Protein AF-A0A1X7VA36-F1 (afdb_monomer)

Foldseek 3Di:
DWDWDDPDPPWTWIKDWADDDPPPPVDPVCPPPDIFIDIGTADPVDNVPGPRNVQVLVVQQDDPPADPPADAFDADPDGDPRHGGDSDHDDPVCVQCVQVVVCVVVVNDDDDTPVLVLLVQLQVCVQVVNDLVVNCSNSVDPDSVVSVVSHDYDPVRVVVVVCVVVVVDDPPDPDDDDDDDDDDDDDDDPPDDDPPDDDDDD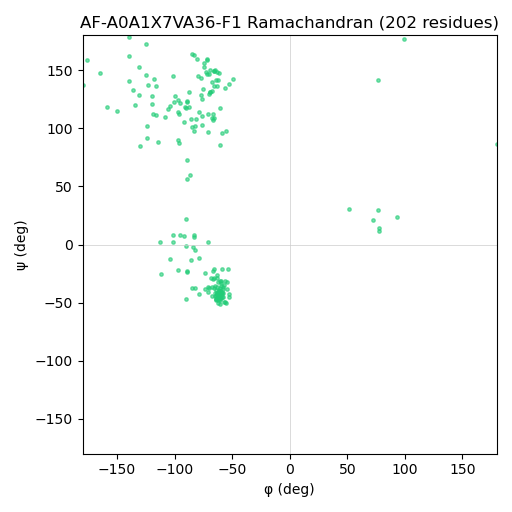DD

Solvent-accessible surface area (backbone atoms only — not comparable to full-atom values): 12906 Å² total; per-residue (Å²): 87,78,45,82,47,70,83,50,101,81,48,49,31,30,38,38,39,51,81,79,55,95,84,58,83,77,48,81,81,46,75,79,62,74,68,46,59,40,83,42,69,58,40,78,94,46,58,92,76,12,63,46,57,53,49,53,53,52,60,63,24,45,40,92,80,43,59,89,89,57,84,56,54,34,68,42,96,73,61,51,99,64,32,39,30,41,68,46,68,56,53,68,69,61,61,60,41,40,45,38,53,52,32,59,75,72,70,49,82,77,93,49,36,60,64,49,55,55,29,51,51,46,17,53,44,46,64,71,68,49,52,67,69,63,49,26,50,69,72,64,50,94,45,67,69,67,47,56,77,42,44,55,82,45,69,70,56,51,49,53,50,49,29,57,77,69,69,55,71,78,82,75,82,76,84,76,87,84,81,91,85,83,91,79,94,73,83,86,77,76,89,76,82,82,67,86,89,67,89,83,81,84,82,130

Radius of gyration: 26.56 Å; Cα contacts (8 Å, |Δi|>4): 196; chains: 1; bounding box: 63×56×70 Å

Sequence (204 aa):
MLEVIQETNTDLYLLYTEWGSKNRTGRLSDRKVTNKSVKILRNIENPERCVVRLYQKYLSLRPSGAPPDVFYFKPLNVPLSNCWYSCRPVGHNLLSQTVKRLCSNIGIEGHNTNHSLRRTCVTRLFQKGIGEQQIMSVTGHRSTDAVRVYKSMSHDQEEAMSKIIQNRVEESQQKTEQNKENEGQMAKVPNMFNFSNCNVVFRN

pLDDT: mean 80.7, std 18.91, range [30.39, 96.06]

Nearest PDB structures (foldseek):
  5hxy-assembly5_E  TM=6.943E-01  e=3.342E-03  Thermoplasma acidophilum DSM 1728
  5hxy-assembly4_D  TM=6.559E-01  e=1.009E-02  Thermoplasma acidophilum DSM 1728
  5hxy-assembly3_C  TM=6.842E-01  e=1.648E-02  Thermoplasma acidophilum DSM 1728
  5hxy-assembly2_B  TM=6.850E-01  e=8.644E-02  Thermoplasma acidophilum DSM 1728
  3nkh-assembly1_B  TM=4.957E-01  e=1.864E-02  Staphylococcus aureus subsp. aureus USA300_TCH1516

Structure (mmCIF, N/CA/C/O backbone):
data_AF-A0A1X7VA36-F1
#
_entry.id   AF-A0A1X7VA36-F1
#
loop_
_atom_site.group_PDB
_atom_site.id
_atom_site.type_symbol
_atom_site.label_atom_id
_atom_site.label_alt_id
_atom_site.label_comp_id
_atom_site.label_asym_id
_atom_site.label_entity_id
_atom_site.label_seq_id
_atom_site.pdbx_PDB_ins_code
_atom_site.Cartn_x
_atom_site.Cartn_y
_atom_site.Cartn_z
_atom_site.occupancy
_atom_site.B_iso_or_equiv
_atom_site.auth_seq_id
_atom_site.auth_comp_id
_atom_site.auth_asym_id
_atom_site.auth_atom_id
_atom_site.pdbx_PDB_model_num
ATOM 1 N N . MET A 1 1 ? 12.035 -3.866 3.494 1.00 84.00 1 MET A N 1
ATOM 2 C CA . MET A 1 1 ? 12.279 -5.184 2.893 1.00 84.00 1 MET A CA 1
ATOM 3 C C . MET A 1 1 ? 10.957 -5.922 2.821 1.00 84.00 1 MET A C 1
ATOM 5 O O . MET A 1 1 ? 10.164 -5.798 3.747 1.00 84.00 1 MET A O 1
ATOM 9 N N . LEU A 1 2 ? 10.682 -6.555 1.684 1.00 88.44 2 LEU A N 1
ATOM 10 C CA . LEU A 1 2 ? 9.484 -7.355 1.447 1.00 88.44 2 LEU A CA 1
ATOM 11 C C . LEU A 1 2 ? 9.947 -8.770 1.130 1.00 88.44 2 LEU A C 1
ATOM 13 O O . LEU A 1 2 ? 10.794 -8.927 0.256 1.00 88.44 2 LEU A O 1
ATOM 17 N N . GLU A 1 3 ? 9.408 -9.756 1.833 1.00 90.50 3 GLU A N 1
ATOM 18 C CA . GLU A 1 3 ? 9.815 -11.154 1.705 1.00 90.50 3 GLU A CA 1
ATOM 19 C C . GLU A 1 3 ? 8.581 -12.043 1.668 1.00 90.50 3 GLU A C 1
ATOM 21 O O . GLU A 1 3 ? 7.662 -11.880 2.472 1.00 90.50 3 GLU A O 1
ATOM 26 N N . VAL A 1 4 ? 8.543 -12.973 0.717 1.00 91.19 4 VAL A N 1
ATOM 27 C CA . VAL A 1 4 ? 7.518 -14.016 0.698 1.00 91.19 4 VAL A CA 1
ATOM 28 C C . VAL A 1 4 ? 8.038 -15.167 1.541 1.00 91.19 4 VAL A C 1
ATOM 30 O O . VAL A 1 4 ? 9.077 -15.736 1.220 1.00 91.19 4 VAL A O 1
ATOM 33 N N . ILE A 1 5 ? 7.320 -15.489 2.611 1.00 90.00 5 ILE A N 1
ATOM 34 C CA . ILE A 1 5 ? 7.694 -16.533 3.561 1.00 90.00 5 ILE A CA 1
ATOM 35 C C . ILE A 1 5 ? 6.632 -17.626 3.518 1.00 90.00 5 ILE A C 1
ATOM 37 O O . ILE A 1 5 ? 5.428 -17.351 3.478 1.00 90.00 5 ILE A O 1
ATOM 41 N N . GLN A 1 6 ? 7.103 -18.867 3.516 1.00 85.62 6 GLN A N 1
ATOM 42 C CA . GLN A 1 6 ? 6.284 -20.061 3.622 1.00 85.62 6 GLN A CA 1
ATOM 43 C C . GLN A 1 6 ? 6.516 -20.670 5.010 1.00 85.62 6 GLN A C 1
ATOM 45 O O . GLN A 1 6 ? 7.610 -21.143 5.298 1.00 85.62 6 GLN A O 1
ATOM 50 N N . GLU A 1 7 ? 5.510 -20.598 5.883 1.00 78.62 7 GLU A N 1
ATOM 51 C CA . GLU A 1 7 ? 5.577 -21.158 7.247 1.00 78.62 7 GLU A CA 1
ATOM 52 C C . GLU A 1 7 ? 5.210 -22.649 7.262 1.00 78.62 7 GLU A C 1
ATOM 54 O O . GLU A 1 7 ? 5.815 -23.438 7.981 1.00 78.62 7 GLU A O 1
ATOM 59 N N . THR A 1 8 ? 4.238 -23.042 6.437 1.00 76.81 8 THR A N 1
ATOM 60 C CA . THR A 1 8 ? 3.764 -24.425 6.268 1.00 76.81 8 THR A CA 1
ATOM 61 C C . THR A 1 8 ? 3.488 -24.699 4.784 1.00 76.81 8 THR A C 1
ATOM 63 O O . THR A 1 8 ? 3.608 -23.807 3.941 1.00 76.81 8 THR A O 1
ATOM 66 N N . ASN A 1 9 ? 3.078 -25.918 4.417 1.00 65.75 9 ASN A N 1
ATOM 67 C CA . ASN A 1 9 ? 2.683 -26.217 3.031 1.00 65.75 9 ASN A CA 1
ATOM 68 C C . ASN A 1 9 ? 1.511 -25.348 2.523 1.00 65.75 9 ASN A C 1
ATOM 70 O O . ASN A 1 9 ? 1.363 -25.179 1.314 1.00 65.75 9 ASN A O 1
ATOM 74 N N . THR A 1 10 ? 0.701 -24.769 3.414 1.00 67.75 10 THR A N 1
ATOM 75 C CA . THR A 1 10 ? -0.489 -23.978 3.057 1.00 67.75 10 THR A CA 1
ATOM 76 C C . THR A 1 10 ? -0.362 -22.488 3.371 1.00 67.75 10 THR A C 1
ATOM 78 O O . THR A 1 10 ? -1.000 -21.676 2.688 1.00 67.75 10 THR A O 1
ATOM 81 N N . ASP A 1 11 ? 0.478 -22.114 4.341 1.00 79.25 11 ASP A N 1
ATOM 82 C CA . ASP A 1 11 ? 0.569 -20.745 4.853 1.00 79.25 11 ASP A CA 1
ATOM 83 C C . ASP A 1 11 ? 1.708 -19.968 4.198 1.00 79.25 11 ASP A C 1
ATOM 85 O O . ASP A 1 11 ? 2.851 -19.932 4.661 1.00 79.25 11 ASP A O 1
ATOM 89 N N . LEU A 1 12 ? 1.353 -19.317 3.091 1.00 89.81 12 LEU A N 1
ATOM 90 C CA . LEU A 1 12 ? 2.193 -18.357 2.386 1.00 89.81 12 LEU A CA 1
ATOM 91 C C . LEU A 1 12 ? 1.776 -16.930 2.756 1.00 89.81 12 LEU A C 1
ATOM 93 O O . LEU A 1 12 ? 0.606 -16.557 2.605 1.00 89.81 12 LEU A O 1
ATOM 97 N N . TYR A 1 13 ? 2.730 -16.103 3.172 1.00 93.12 13 TYR A N 1
ATOM 98 C CA . TYR A 1 13 ? 2.481 -14.700 3.490 1.00 93.12 13 TYR A CA 1
ATOM 99 C C . TYR A 1 13 ? 3.605 -13.789 3.003 1.00 93.12 13 TYR A C 1
ATOM 101 O O . TYR A 1 13 ? 4.712 -14.220 2.695 1.00 93.12 13 TYR A O 1
ATOM 109 N N . LEU A 1 14 ? 3.293 -12.499 2.925 1.00 94.50 14 LEU A N 1
ATOM 110 C CA . LEU A 1 14 ? 4.243 -11.442 2.615 1.00 94.50 14 LEU A CA 1
ATOM 111 C C . LEU A 1 14 ? 4.593 -10.702 3.908 1.00 94.50 14 LEU A C 1
ATOM 113 O O . LEU A 1 14 ? 3.713 -10.128 4.554 1.00 94.50 14 LEU A O 1
ATOM 117 N N . LEU A 1 15 ? 5.868 -10.711 4.281 1.00 94.12 15 LEU A N 1
ATOM 118 C CA . LEU A 1 15 ? 6.400 -9.948 5.400 1.00 94.12 15 LEU A CA 1
ATOM 119 C C . LEU A 1 15 ? 6.974 -8.628 4.893 1.00 94.12 15 LEU A C 1
ATOM 121 O O . LEU A 1 15 ? 7.882 -8.604 4.066 1.00 94.12 15 LEU A O 1
ATOM 125 N N . TYR A 1 16 ? 6.455 -7.517 5.406 1.00 92.19 16 TYR A N 1
ATOM 126 C CA . TYR A 1 16 ? 7.065 -6.204 5.246 1.00 92.19 16 TYR A CA 1
ATOM 127 C C . TYR A 1 16 ? 7.822 -5.829 6.512 1.00 92.19 16 TYR A C 1
ATOM 129 O O . TYR A 1 16 ? 7.202 -5.706 7.562 1.00 92.19 16 TYR A O 1
ATOM 137 N N . THR A 1 17 ? 9.116 -5.546 6.392 1.00 89.75 17 THR A N 1
ATOM 138 C CA . THR A 1 17 ? 9.952 -5.009 7.473 1.00 89.75 17 THR A CA 1
ATOM 139 C C . THR A 1 17 ? 10.513 -3.652 7.059 1.00 89.75 17 THR A C 1
ATOM 141 O O . THR A 1 17 ? 11.202 -3.531 6.042 1.00 89.75 17 THR A O 1
ATOM 144 N N . GLU A 1 18 ? 10.217 -2.604 7.819 1.00 85.94 18 GLU A N 1
ATOM 145 C CA . GLU A 1 18 ? 10.784 -1.268 7.618 1.00 85.94 18 GLU A CA 1
ATOM 146 C C . GLU A 1 18 ? 12.235 -1.234 8.117 1.00 85.94 18 GLU A C 1
ATOM 148 O O . GLU A 1 18 ? 12.530 -1.702 9.213 1.00 85.94 18 GLU A O 1
ATOM 153 N N . TRP A 1 19 ? 13.146 -0.662 7.328 1.00 74.81 19 TRP A N 1
ATOM 154 C CA . TRP A 1 19 ? 14.552 -0.495 7.703 1.00 74.81 19 TRP A CA 1
ATOM 155 C C . TRP A 1 19 ? 14.852 0.990 7.839 1.00 74.81 19 TRP A C 1
ATOM 157 O O . TRP A 1 19 ? 15.233 1.652 6.878 1.00 74.81 19 TRP A O 1
ATOM 167 N N . GLY A 1 20 ? 14.621 1.515 9.042 1.00 67.31 20 GLY A N 1
ATOM 168 C CA . GLY A 1 20 ? 14.743 2.943 9.307 1.00 67.31 20 GLY A CA 1
ATOM 169 C C . GLY A 1 20 ? 13.549 3.734 8.773 1.00 67.31 20 GLY A C 1
ATOM 170 O O . GLY A 1 20 ? 12.998 3.460 7.712 1.00 67.31 20 GLY A O 1
ATOM 171 N N . SER A 1 21 ? 13.139 4.735 9.542 1.00 65.94 21 SER A N 1
ATOM 172 C CA . SER A 1 21 ? 12.027 5.611 9.187 1.00 65.94 21 SER A CA 1
ATOM 173 C C . SER A 1 21 ? 12.549 7.032 9.060 1.00 65.94 21 SER A C 1
ATOM 175 O O . SER A 1 21 ? 13.350 7.447 9.897 1.00 65.94 21 SER A O 1
ATOM 177 N N . LYS A 1 22 ? 12.046 7.811 8.092 1.00 63.44 22 LYS A N 1
ATOM 178 C CA . LYS A 1 22 ? 12.348 9.257 7.972 1.00 63.44 22 LYS A CA 1
ATOM 179 C C . LYS A 1 22 ? 12.052 10.032 9.264 1.00 63.44 22 LYS A C 1
ATOM 181 O O . LYS A 1 22 ? 12.611 11.093 9.491 1.00 63.44 22 LYS A O 1
ATOM 186 N N . ASN A 1 23 ? 11.198 9.475 10.121 1.00 62.03 23 ASN A N 1
ATOM 187 C CA . ASN A 1 23 ? 10.825 10.063 11.401 1.00 62.03 23 ASN A CA 1
ATOM 188 C C . ASN A 1 23 ? 11.819 9.749 12.531 1.00 62.03 23 ASN A C 1
ATOM 190 O O . ASN A 1 23 ? 11.602 10.191 13.655 1.00 62.03 23 ASN A O 1
ATOM 194 N N . ARG A 1 24 ? 12.873 8.959 12.279 1.00 69.31 24 ARG A N 1
ATOM 195 C CA . ARG A 1 24 ? 13.975 8.785 13.230 1.00 69.31 24 ARG A CA 1
ATOM 196 C C . ARG A 1 24 ? 14.961 9.921 13.035 1.00 69.31 24 ARG A C 1
ATOM 198 O O . ARG A 1 24 ? 15.774 9.906 12.122 1.00 69.31 24 ARG A O 1
ATOM 205 N N . THR A 1 25 ? 14.870 10.890 13.928 1.00 69.12 25 THR A N 1
ATOM 206 C CA . THR A 1 25 ? 15.805 12.017 13.996 1.00 69.12 25 THR A CA 1
ATOM 207 C C . THR A 1 25 ? 17.084 11.666 14.755 1.00 69.12 25 THR A C 1
ATOM 209 O O . THR A 1 25 ? 17.989 12.486 14.831 1.00 69.12 25 THR A O 1
ATOM 212 N N . GLY A 1 26 ? 17.157 10.459 15.331 1.00 73.88 26 GLY A N 1
ATOM 213 C CA . GLY A 1 26 ? 18.295 10.009 16.135 1.00 73.88 26 GLY A CA 1
ATOM 214 C C . GLY A 1 26 ? 18.292 10.589 17.550 1.00 73.88 26 GLY A C 1
ATOM 215 O O . GLY A 1 26 ? 19.301 10.530 18.244 1.00 73.88 26 GLY A O 1
ATOM 216 N N . ARG A 1 27 ? 17.164 11.161 17.993 1.00 78.75 27 ARG A N 1
ATOM 217 C CA . ARG A 1 27 ? 17.023 11.723 19.343 1.00 78.75 27 ARG A CA 1
ATOM 218 C C . ARG A 1 27 ? 16.967 10.607 20.386 1.00 78.75 27 ARG A C 1
ATOM 220 O O . ARG A 1 27 ? 16.582 9.483 20.083 1.00 78.75 27 ARG A O 1
ATOM 227 N N . LEU A 1 28 ? 17.253 10.928 21.649 1.00 79.25 28 LEU A N 1
ATOM 228 C CA . LEU A 1 28 ? 17.141 9.971 22.764 1.00 79.25 28 LEU A CA 1
ATOM 229 C C . LEU A 1 28 ? 15.747 9.319 22.852 1.00 79.25 28 LEU A C 1
ATOM 231 O O . LEU A 1 28 ? 15.631 8.143 23.198 1.00 79.25 28 LEU A O 1
ATOM 235 N N . SER A 1 29 ? 14.696 10.051 22.469 1.00 71.81 29 SER A N 1
ATOM 236 C CA . SER A 1 29 ? 13.322 9.545 22.374 1.00 71.81 29 SER A CA 1
ATOM 237 C C . SER A 1 29 ? 13.123 8.485 21.282 1.00 71.81 29 SER A C 1
ATOM 239 O O . SER A 1 29 ? 12.212 7.667 21.390 1.00 71.81 29 SER A O 1
ATOM 241 N N . ASP A 1 30 ? 13.986 8.441 20.263 1.00 73.25 30 ASP A N 1
ATOM 242 C CA . ASP A 1 30 ? 13.948 7.446 19.189 1.00 73.25 30 ASP A CA 1
ATOM 243 C C . ASP A 1 30 ? 14.550 6.091 19.614 1.00 73.25 30 ASP A C 1
ATOM 245 O O . ASP A 1 30 ? 14.344 5.097 18.918 1.00 73.25 30 ASP A O 1
ATOM 249 N N . ARG A 1 31 ? 15.235 6.004 20.770 1.00 70.44 31 ARG A N 1
ATOM 250 C CA . ARG A 1 31 ? 15.896 4.767 21.244 1.00 70.44 31 ARG A CA 1
ATOM 251 C C . ARG A 1 31 ? 14.926 3.599 21.441 1.00 70.44 31 ARG A C 1
ATOM 253 O O . ARG A 1 31 ? 15.311 2.450 21.260 1.00 70.44 31 ARG A O 1
ATOM 260 N N . LYS A 1 32 ? 13.675 3.885 21.813 1.00 74.19 32 LYS A N 1
ATOM 261 C CA . LYS A 1 32 ? 12.627 2.870 22.033 1.00 74.19 32 LYS A CA 1
ATOM 262 C C . LYS A 1 32 ? 11.819 2.551 20.768 1.00 74.19 32 LYS A C 1
ATOM 264 O O . LYS A 1 32 ? 10.907 1.733 20.820 1.00 74.19 32 LYS A O 1
ATOM 269 N N . VAL A 1 33 ? 12.106 3.205 19.640 1.00 73.88 33 VAL A N 1
ATOM 270 C CA . VAL A 1 33 ? 11.313 3.057 18.415 1.00 73.88 33 VAL A CA 1
ATOM 271 C C . VAL A 1 33 ? 11.735 1.792 17.682 1.00 73.88 33 VAL A C 1
ATOM 273 O O . VAL A 1 33 ? 12.780 1.756 17.033 1.00 73.88 33 VAL A O 1
ATOM 276 N N . THR A 1 34 ? 10.887 0.772 17.708 1.00 76.94 34 THR A N 1
ATOM 277 C CA . THR A 1 34 ? 11.082 -0.454 16.930 1.00 76.94 34 THR A CA 1
ATOM 278 C C . THR A 1 34 ? 10.787 -0.228 15.447 1.00 76.94 34 THR A C 1
ATOM 280 O O . THR A 1 34 ? 10.068 0.695 15.058 1.00 76.94 34 THR A O 1
ATOM 283 N N . ASN A 1 35 ? 11.424 -1.027 14.588 1.00 82.00 35 ASN A N 1
ATOM 284 C CA . ASN 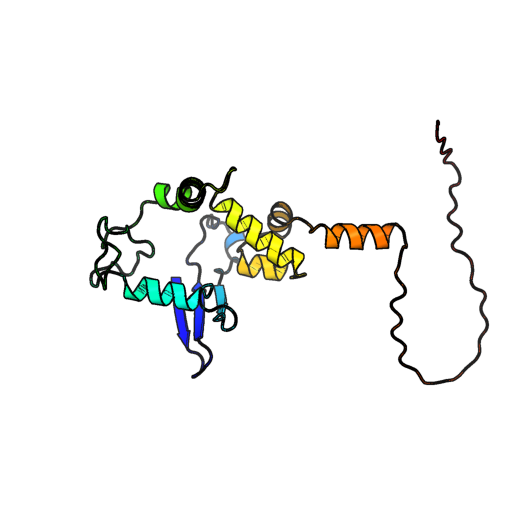A 1 35 ? 11.072 -1.066 13.172 1.00 82.00 35 ASN A CA 1
ATOM 285 C C . ASN A 1 35 ? 9.681 -1.675 13.023 1.00 82.00 35 ASN A C 1
ATOM 287 O O . ASN A 1 35 ? 9.355 -2.656 13.690 1.00 82.00 35 ASN A O 1
ATOM 291 N N . LYS A 1 36 ? 8.883 -1.119 12.115 1.00 86.69 36 LYS A N 1
ATOM 292 C CA . LYS A 1 36 ? 7.592 -1.699 11.786 1.00 86.69 36 LYS A CA 1
ATOM 293 C C . LYS A 1 36 ? 7.784 -3.018 11.042 1.00 86.69 36 LYS A C 1
ATOM 295 O O . LYS A 1 36 ? 8.494 -3.047 10.036 1.00 86.69 36 LYS A O 1
ATOM 300 N N . SER A 1 37 ? 7.079 -4.058 11.473 1.00 90.06 37 SER A N 1
ATOM 301 C CA . SER A 1 37 ? 6.882 -5.282 10.702 1.00 90.06 37 SER A CA 1
ATOM 302 C C . SER A 1 37 ? 5.390 -5.554 10.506 1.00 90.06 37 SER A C 1
ATOM 304 O O . SER A 1 37 ? 4.584 -5.344 11.410 1.00 90.06 37 SER A O 1
ATOM 306 N N . VAL A 1 38 ? 4.999 -5.964 9.300 1.00 92.19 38 VAL A N 1
ATOM 307 C CA . VAL A 1 38 ? 3.602 -6.256 8.952 1.00 92.19 38 VAL A CA 1
ATOM 308 C C . VAL A 1 38 ? 3.545 -7.571 8.187 1.00 92.19 38 VAL A C 1
ATOM 310 O O . VAL A 1 38 ? 4.139 -7.688 7.115 1.00 92.19 38 VAL A O 1
ATOM 313 N N . LYS A 1 39 ? 2.806 -8.541 8.732 1.00 93.19 39 LYS A N 1
ATOM 314 C CA . LYS A 1 39 ? 2.492 -9.821 8.086 1.00 93.19 39 LYS A CA 1
ATOM 315 C C . LYS A 1 39 ? 1.202 -9.673 7.281 1.00 93.19 39 LYS A C 1
ATOM 3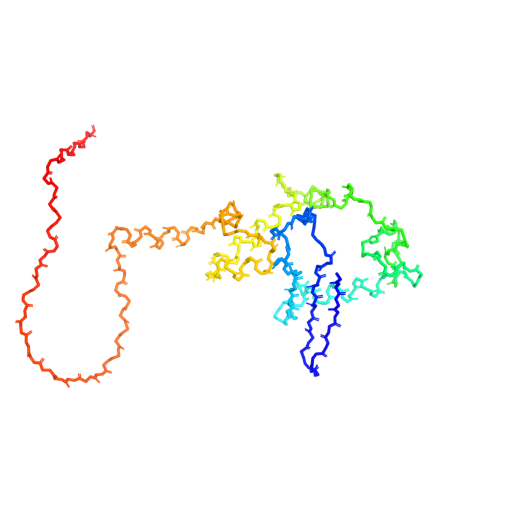17 O O . LYS A 1 39 ? 0.172 -9.287 7.827 1.00 93.19 39 LYS A O 1
ATOM 322 N N . ILE A 1 40 ? 1.263 -9.965 5.985 1.00 93.12 40 ILE A N 1
ATOM 323 C CA . ILE A 1 40 ? 0.121 -9.906 5.067 1.00 93.12 40 ILE A CA 1
ATOM 324 C C . ILE A 1 40 ? -0.149 -11.316 4.553 1.00 93.12 40 ILE A C 1
ATOM 326 O O . ILE A 1 40 ? 0.648 -11.872 3.798 1.00 93.12 40 ILE A O 1
ATOM 330 N N . LEU A 1 41 ? -1.280 -11.885 4.959 1.00 92.75 41 LEU A N 1
ATOM 331 C CA . LEU A 1 41 ? -1.693 -13.223 4.548 1.00 92.75 41 LEU A CA 1
ATOM 332 C C . LEU A 1 41 ? -2.190 -13.241 3.099 1.00 92.75 41 LEU A C 1
ATOM 334 O O . LEU A 1 41 ? -2.641 -12.232 2.544 1.00 92.75 41 LEU A O 1
ATOM 338 N N . ARG A 1 42 ? -2.121 -14.421 2.481 1.00 93.31 42 ARG A N 1
ATOM 339 C CA . ARG A 1 42 ? -2.709 -14.662 1.165 1.00 93.31 42 ARG A CA 1
ATOM 340 C C . ARG A 1 42 ? -4.229 -14.482 1.226 1.00 93.31 42 ARG A C 1
ATOM 342 O O . ARG A 1 42 ? -4.888 -14.975 2.133 1.00 93.31 42 ARG A O 1
ATOM 349 N N . ASN A 1 43 ? -4.780 -13.812 0.219 1.00 92.69 43 ASN A N 1
ATOM 350 C CA . ASN A 1 43 ? -6.220 -13.691 0.038 1.00 92.69 43 ASN A CA 1
ATOM 351 C C . ASN A 1 43 ? -6.686 -14.835 -0.870 1.00 92.69 43 ASN A C 1
ATOM 353 O O . ASN A 1 43 ? -6.392 -14.824 -2.067 1.00 92.69 43 ASN A O 1
ATOM 357 N N . ILE A 1 44 ? -7.332 -15.837 -0.275 1.00 91.31 44 ILE A N 1
ATOM 358 C CA . ILE A 1 44 ? -7.834 -17.026 -0.979 1.00 91.31 44 ILE A CA 1
ATOM 359 C C . ILE A 1 44 ? -9.188 -16.722 -1.632 1.00 91.31 44 ILE A C 1
ATOM 361 O O . ILE A 1 44 ? -9.429 -17.144 -2.757 1.00 91.31 44 ILE A O 1
ATOM 365 N N . GLU A 1 45 ? -10.027 -15.936 -0.958 1.00 93.56 45 GLU A N 1
ATOM 366 C CA . GLU A 1 45 ? -11.374 -15.570 -1.410 1.00 93.56 45 GLU A CA 1
ATOM 367 C C . GLU A 1 45 ? -11.350 -14.699 -2.670 1.00 93.56 45 GLU A C 1
ATOM 369 O O . GLU A 1 45 ? -12.184 -14.848 -3.558 1.00 93.56 45 GLU A O 1
ATOM 374 N N . ASN A 1 46 ? -10.376 -13.789 -2.770 1.00 93.50 46 ASN A N 1
ATOM 375 C CA . ASN A 1 46 ? -10.198 -12.926 -3.932 1.00 93.50 46 ASN A CA 1
ATOM 376 C C . ASN A 1 46 ? -8.741 -12.960 -4.428 1.00 93.50 46 ASN A C 1
ATOM 378 O O . ASN A 1 46 ? -7.934 -12.086 -4.074 1.00 93.50 46 ASN A O 1
ATOM 382 N N . PRO A 1 47 ? -8.395 -13.955 -5.267 1.00 91.94 47 PRO A N 1
ATOM 383 C CA . PRO A 1 47 ? -7.033 -14.142 -5.753 1.00 91.94 47 PRO A CA 1
ATOM 384 C C . PRO A 1 47 ? -6.500 -12.979 -6.597 1.00 91.94 47 PRO A C 1
ATOM 386 O O . PRO A 1 47 ? -5.309 -12.677 -6.518 1.00 91.94 47 PRO A O 1
ATOM 389 N N . GLU A 1 48 ? -7.364 -12.297 -7.354 1.00 92.88 48 GLU A N 1
ATOM 390 C CA . GLU A 1 48 ? -6.997 -11.139 -8.187 1.00 92.88 48 GLU A CA 1
ATOM 391 C C . GLU A 1 48 ? -6.571 -9.928 -7.345 1.00 92.88 48 GLU A C 1
ATOM 393 O O . GLU A 1 48 ? -5.722 -9.133 -7.748 1.00 92.88 48 GLU A O 1
ATOM 398 N N . ARG A 1 49 ? -7.114 -9.801 -6.127 1.00 92.75 49 ARG A N 1
ATOM 399 C CA . ARG A 1 49 ? -6.726 -8.763 -5.158 1.00 92.75 49 ARG A CA 1
ATOM 400 C C . ARG A 1 49 ? -5.677 -9.239 -4.152 1.00 92.75 49 ARG A C 1
ATOM 402 O O . ARG A 1 49 ? -5.376 -8.526 -3.192 1.00 92.75 49 ARG A O 1
ATOM 409 N N . CYS A 1 50 ? -5.108 -10.429 -4.337 1.00 94.56 50 CYS A N 1
ATOM 410 C CA . CYS A 1 50 ? -4.126 -10.966 -3.410 1.00 94.56 50 CYS A CA 1
ATOM 411 C C . CYS A 1 50 ? -2.755 -10.300 -3.590 1.00 94.56 50 CYS A C 1
ATOM 413 O O .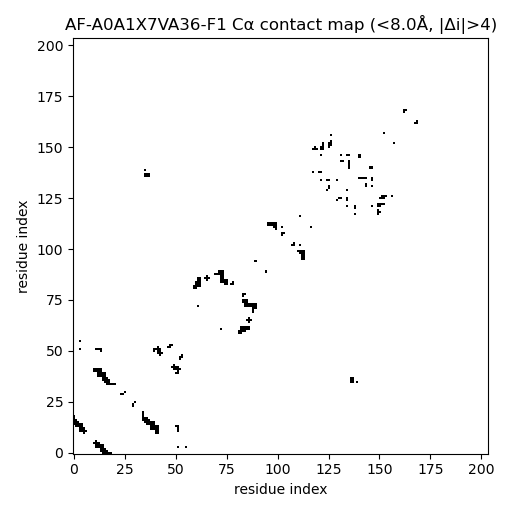 CYS A 1 50 ? -2.030 -10.570 -4.546 1.00 94.56 50 CYS A O 1
ATOM 415 N N . VAL A 1 51 ? -2.352 -9.496 -2.602 1.00 93.50 51 VAL A N 1
ATOM 416 C CA . VAL A 1 51 ? -1.053 -8.801 -2.599 1.00 93.50 51 VAL A CA 1
ATOM 417 C C . VAL A 1 51 ? 0.124 -9.774 -2.703 1.00 93.50 51 VAL A C 1
ATOM 419 O O . VAL A 1 51 ? 1.069 -9.487 -3.427 1.00 93.50 51 VAL A O 1
ATOM 422 N N . VAL A 1 52 ? 0.059 -10.941 -2.048 1.00 94.62 52 VAL A N 1
ATOM 423 C CA . VAL A 1 52 ? 1.113 -11.971 -2.129 1.00 94.62 52 VAL A CA 1
ATOM 424 C C . VAL A 1 52 ? 1.293 -12.453 -3.574 1.00 94.62 52 VAL A C 1
ATOM 426 O O . VAL A 1 52 ? 2.411 -12.452 -4.085 1.00 94.62 52 VAL A O 1
ATOM 429 N N . ARG A 1 53 ? 0.192 -12.774 -4.272 1.00 94.56 53 ARG A N 1
ATOM 430 C CA . ARG A 1 53 ? 0.223 -13.200 -5.684 1.00 94.56 53 ARG A CA 1
ATOM 431 C C . ARG A 1 53 ? 0.709 -12.084 -6.604 1.00 94.56 53 ARG A C 1
ATOM 433 O O . ARG A 1 53 ? 1.542 -12.329 -7.473 1.00 94.56 53 ARG A O 1
ATOM 440 N N . LEU A 1 54 ? 0.221 -10.859 -6.406 1.00 95.12 54 LEU A N 1
ATOM 441 C CA . LEU A 1 54 ? 0.649 -9.690 -7.181 1.00 95.12 54 LEU A CA 1
ATOM 442 C C . LEU A 1 54 ? 2.146 -9.415 -7.000 1.00 95.12 54 LEU 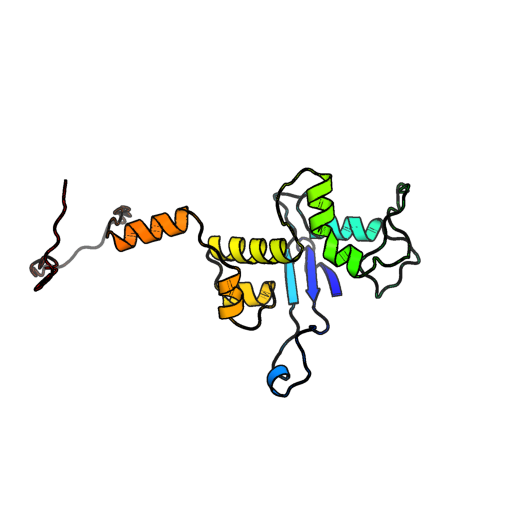A C 1
ATOM 444 O O . LEU A 1 54 ? 2.838 -9.109 -7.967 1.00 95.12 54 LEU A O 1
ATOM 448 N N . TYR A 1 55 ? 2.656 -9.575 -5.779 1.00 94.56 55 TYR A N 1
ATOM 449 C CA . TYR A 1 55 ? 4.069 -9.416 -5.466 1.00 94.56 55 TYR A CA 1
ATOM 450 C C . TYR A 1 55 ? 4.933 -10.512 -6.104 1.00 94.56 55 TYR A C 1
ATOM 452 O O . TYR A 1 55 ? 5.949 -10.205 -6.720 1.00 94.56 55 TYR A O 1
ATOM 460 N N . GLN A 1 56 ? 4.515 -11.779 -6.042 1.00 93.75 56 GLN A N 1
ATOM 461 C CA . GLN A 1 56 ? 5.209 -12.873 -6.734 1.00 93.75 56 GLN A CA 1
ATOM 462 C C . GLN A 1 56 ? 5.221 -12.669 -8.254 1.00 93.75 56 GLN A C 1
ATOM 464 O O . GLN A 1 56 ? 6.267 -12.809 -8.887 1.00 93.75 56 GLN A O 1
ATOM 469 N N . LYS A 1 57 ? 4.084 -12.261 -8.836 1.00 94.06 57 LYS A N 1
ATOM 470 C CA . LYS A 1 57 ? 3.993 -11.911 -10.259 1.00 94.06 57 LYS A CA 1
ATOM 471 C C . LYS A 1 57 ? 4.952 -10.773 -10.601 1.00 94.06 57 LYS A C 1
ATOM 473 O O . LYS A 1 57 ? 5.687 -10.875 -11.578 1.00 94.06 57 LYS A O 1
ATOM 478 N N . TYR A 1 58 ? 5.004 -9.731 -9.772 1.00 94.12 58 TYR A N 1
ATOM 479 C CA . TYR A 1 58 ? 5.968 -8.646 -9.930 1.00 94.12 58 TYR A CA 1
ATOM 480 C C . TYR A 1 58 ? 7.410 -9.163 -9.949 1.00 94.12 58 TYR A C 1
ATOM 482 O O . TYR A 1 58 ? 8.146 -8.840 -10.877 1.00 94.12 58 TYR A O 1
ATOM 490 N N . LEU A 1 59 ? 7.797 -10.006 -8.984 1.00 92.19 59 LEU A N 1
ATOM 491 C CA . LEU A 1 59 ? 9.138 -10.595 -8.932 1.00 92.19 59 LEU A CA 1
ATOM 492 C C . LEU A 1 59 ? 9.474 -11.410 -10.186 1.00 92.19 59 LEU A C 1
ATOM 494 O O . LEU A 1 59 ? 10.580 -11.271 -10.699 1.00 92.19 59 LEU A O 1
ATOM 498 N N . SER A 1 60 ? 8.525 -12.194 -10.706 1.00 93.81 60 SER A N 1
ATOM 499 C CA . SER A 1 60 ? 8.731 -13.016 -11.911 1.00 93.81 60 SER A CA 1
ATOM 500 C C . SER A 1 60 ? 8.955 -12.208 -13.193 1.00 93.81 60 SER A C 1
ATOM 502 O O . SER A 1 60 ? 9.507 -12.729 -14.153 1.00 93.81 60 SER A O 1
ATOM 504 N N . LEU A 1 61 ? 8.535 -10.939 -13.207 1.00 94.94 61 LEU A N 1
ATOM 505 C CA . LEU A 1 61 ? 8.620 -10.045 -14.365 1.00 94.94 61 LEU A CA 1
ATOM 506 C C . LEU A 1 61 ? 9.788 -9.053 -14.265 1.00 94.94 61 LEU A C 1
ATOM 508 O O . LEU A 1 61 ? 9.932 -8.183 -15.133 1.00 94.94 61 LEU A O 1
ATOM 512 N N . ARG A 1 62 ? 10.589 -9.139 -13.193 1.00 92.44 62 ARG A N 1
ATOM 513 C CA . ARG A 1 62 ? 11.806 -8.342 -13.013 1.00 92.44 62 ARG A CA 1
ATOM 514 C C . ARG A 1 62 ? 12.914 -8.848 -13.943 1.00 92.44 62 ARG A C 1
ATOM 516 O O . ARG A 1 62 ? 13.006 -10.047 -14.190 1.00 92.44 62 ARG A O 1
ATOM 523 N N . PRO A 1 63 ? 13.805 -7.960 -14.405 1.00 91.50 63 PRO A N 1
ATOM 524 C CA . PRO A 1 63 ? 14.962 -8.382 -15.179 1.00 91.50 63 PRO A CA 1
ATOM 525 C C . PRO A 1 63 ? 15.960 -9.138 -14.289 1.00 91.50 63 PRO A C 1
ATOM 527 O O . PRO A 1 63 ? 16.128 -8.808 -13.114 1.00 91.50 63 PRO A O 1
ATOM 530 N N . SER A 1 64 ? 16.662 -10.119 -14.858 1.00 86.75 64 SER A N 1
ATOM 531 C CA . SER A 1 64 ? 17.635 -10.964 -14.142 1.00 86.75 64 SER A CA 1
ATOM 532 C C . SER A 1 64 ? 18.804 -10.179 -13.534 1.00 86.75 64 SER A C 1
ATOM 534 O O . SER A 1 64 ? 19.299 -10.542 -12.474 1.00 86.75 64 SER A O 1
ATOM 536 N N . GLY A 1 65 ? 19.215 -9.074 -14.163 1.00 85.38 65 GLY A N 1
ATOM 537 C CA . GLY A 1 65 ? 20.262 -8.169 -13.672 1.00 85.38 65 GLY A CA 1
ATOM 538 C C . GLY A 1 65 ? 19.756 -7.033 -12.775 1.00 85.38 65 GLY A C 1
ATOM 539 O O . GLY A 1 65 ? 20.386 -5.978 -12.723 1.00 85.38 65 GLY A O 1
ATOM 540 N N . ALA A 1 66 ? 18.583 -7.175 -12.152 1.00 85.12 66 ALA A N 1
ATOM 541 C CA . ALA A 1 66 ? 18.029 -6.146 -11.280 1.00 85.12 66 ALA A CA 1
ATOM 542 C C . ALA A 1 66 ? 18.868 -5.987 -9.993 1.00 85.12 66 ALA A C 1
ATOM 544 O O . ALA A 1 66 ? 19.109 -6.983 -9.309 1.00 85.12 66 ALA A O 1
ATOM 545 N N . PRO A 1 67 ? 19.231 -4.752 -9.598 1.00 86.62 67 PRO A N 1
ATOM 546 C CA . PRO A 1 67 ? 19.834 -4.491 -8.295 1.00 86.62 67 PRO A CA 1
ATOM 547 C C . PRO A 1 67 ? 18.989 -5.065 -7.140 1.00 86.62 67 PRO A C 1
ATOM 549 O O . PRO A 1 67 ? 17.754 -4.946 -7.170 1.00 86.62 67 PRO A O 1
ATOM 552 N N . PRO A 1 68 ? 19.612 -5.687 -6.121 1.00 82.00 68 PRO A N 1
ATOM 553 C CA . PRO A 1 68 ? 18.892 -6.316 -5.013 1.00 82.00 68 PRO A CA 1
ATOM 554 C C . PRO A 1 68 ? 18.295 -5.299 -4.027 1.00 82.00 68 PRO A C 1
ATOM 556 O O . PRO A 1 68 ? 17.311 -5.594 -3.352 1.00 82.00 68 PRO A O 1
ATOM 559 N N . ASP A 1 69 ? 18.861 -4.096 -3.959 1.00 84.75 69 ASP A N 1
ATOM 560 C CA . ASP A 1 69 ? 18.484 -3.002 -3.058 1.00 84.75 69 ASP A CA 1
ATOM 561 C C . ASP A 1 69 ? 17.342 -2.124 -3.602 1.00 84.75 69 ASP A C 1
ATOM 563 O O . ASP A 1 69 ? 16.720 -1.355 -2.862 1.00 84.75 69 ASP A O 1
ATOM 567 N N . VAL A 1 70 ? 17.017 -2.260 -4.889 1.00 87.44 70 VAL A N 1
ATOM 568 C CA . VAL A 1 70 ? 15.955 -1.500 -5.547 1.00 87.44 70 VAL A CA 1
ATOM 569 C C . VAL A 1 70 ? 14.675 -2.320 -5.597 1.00 87.44 70 VAL A C 1
ATOM 571 O O . VAL A 1 70 ? 14.624 -3.413 -6.157 1.00 87.44 70 VAL A O 1
ATOM 574 N N . PHE A 1 71 ? 13.594 -1.747 -5.065 1.00 89.19 71 PHE A N 1
ATOM 575 C CA . PHE A 1 71 ? 12.282 -2.377 -5.155 1.00 89.19 71 PHE A CA 1
ATOM 576 C C . PHE A 1 71 ? 11.500 -1.969 -6.404 1.00 89.19 71 PHE A C 1
ATOM 578 O O . PHE A 1 71 ? 10.945 -2.844 -7.053 1.00 89.19 71 PHE A O 1
ATOM 585 N N . TYR A 1 72 ? 11.433 -0.678 -6.744 1.00 91.75 72 TYR A N 1
ATOM 586 C CA . TYR A 1 72 ? 10.589 -0.171 -7.834 1.00 91.75 72 TYR A CA 1
ATOM 587 C C . TYR A 1 72 ? 11.380 0.003 -9.131 1.00 91.75 72 TYR A C 1
ATOM 589 O O . TYR A 1 72 ? 12.222 0.899 -9.221 1.00 91.75 72 TYR A O 1
ATOM 597 N N . PHE A 1 73 ? 11.050 -0.789 -10.151 1.00 93.94 73 PHE A N 1
ATOM 598 C CA . PHE A 1 73 ? 11.680 -0.722 -11.470 1.00 93.94 73 PHE A CA 1
ATOM 599 C C . PHE A 1 73 ? 10.822 0.013 -12.496 1.00 93.94 73 PHE A C 1
ATOM 601 O O . PHE A 1 73 ? 9.591 -0.055 -12.477 1.00 93.94 73 PHE A O 1
ATOM 608 N N . LYS A 1 74 ? 11.474 0.740 -13.409 1.00 93.12 74 LYS A N 1
ATOM 609 C CA . LYS A 1 74 ? 10.778 1.449 -14.485 1.00 93.12 74 LYS A CA 1
ATOM 610 C C . LYS A 1 74 ? 10.221 0.432 -15.493 1.00 93.12 74 LYS A C 1
ATOM 612 O O . LYS A 1 74 ? 11.003 -0.402 -15.962 1.00 93.12 74 LYS A O 1
ATOM 617 N N . PRO A 1 75 ? 8.927 0.506 -15.857 1.00 93.50 75 PRO A N 1
ATOM 618 C CA . PRO A 1 75 ? 8.353 -0.366 -16.877 1.00 93.50 75 PRO A CA 1
ATOM 619 C C . PRO A 1 75 ? 9.003 -0.122 -18.243 1.00 93.50 75 PRO A C 1
ATOM 621 O O . PRO A 1 75 ? 9.429 0.996 -18.552 1.00 93.50 75 PRO A O 1
ATOM 624 N N . LEU A 1 76 ? 9.082 -1.175 -19.051 1.00 94.06 76 LEU A N 1
ATOM 625 C CA . LEU A 1 76 ? 9.473 -1.088 -20.454 1.00 94.06 76 LEU A CA 1
ATOM 626 C C . LEU A 1 76 ? 8.349 -0.437 -21.268 1.00 94.06 76 LEU A C 1
ATOM 628 O O . LEU A 1 76 ? 7.172 -0.634 -20.975 1.00 94.06 76 LEU A O 1
ATOM 632 N N . ASN A 1 77 ? 8.713 0.314 -22.311 1.00 91.62 77 ASN A N 1
ATOM 633 C CA . ASN A 1 77 ? 7.728 0.885 -23.238 1.00 91.62 77 ASN A CA 1
ATOM 634 C C . ASN A 1 77 ? 6.978 -0.219 -24.000 1.00 91.62 77 ASN A C 1
ATOM 636 O O . ASN A 1 77 ? 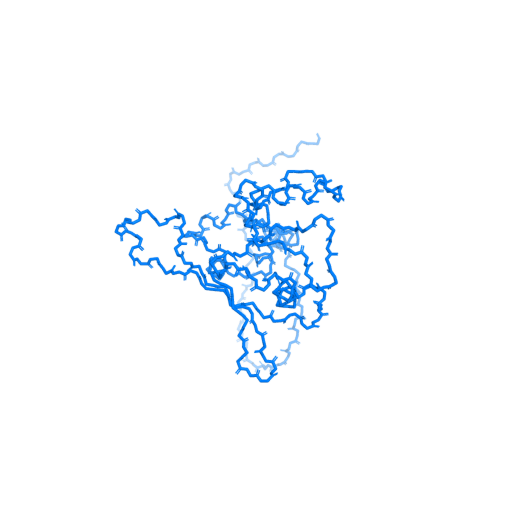5.788 -0.090 -24.260 1.00 91.62 77 ASN A O 1
ATOM 640 N N . VAL A 1 78 ? 7.686 -1.304 -24.324 1.00 93.44 78 VAL A N 1
ATOM 641 C CA . VAL A 1 78 ? 7.138 -2.522 -24.922 1.00 93.44 78 VAL A CA 1
ATOM 642 C C . VAL A 1 78 ? 7.531 -3.688 -24.009 1.00 93.44 78 VAL A C 1
ATOM 644 O O . VAL A 1 78 ? 8.701 -4.078 -24.002 1.00 93.44 78 VAL A O 1
ATOM 647 N N . PRO A 1 79 ? 6.610 -4.191 -23.169 1.00 92.62 79 PRO A N 1
ATOM 648 C CA . PRO A 1 79 ? 6.872 -5.330 -22.297 1.00 92.62 79 PRO A CA 1
ATOM 649 C C . PRO A 1 79 ? 7.152 -6.609 -23.093 1.00 92.62 79 PRO A C 1
ATOM 651 O O . PRO A 1 79 ? 6.492 -6.883 -24.094 1.00 92.62 79 PRO A O 1
ATOM 654 N N . LEU A 1 80 ? 8.101 -7.413 -22.617 1.00 93.00 80 LEU A N 1
ATOM 655 C CA . LEU A 1 80 ? 8.338 -8.769 -23.110 1.00 93.00 80 LEU A CA 1
ATOM 656 C C . LEU A 1 80 ? 7.405 -9.754 -22.390 1.00 93.00 80 LEU A C 1
ATOM 658 O O . LEU A 1 80 ? 6.866 -9.450 -21.324 1.00 93.00 80 LEU A O 1
ATOM 662 N N . SER A 1 81 ? 7.248 -10.964 -22.929 1.00 91.88 81 SER A N 1
ATOM 663 C CA . SER A 1 81 ? 6.393 -12.001 -22.327 1.00 91.88 81 SER A CA 1
ATOM 664 C C . SER A 1 81 ? 6.803 -12.361 -20.892 1.00 91.88 81 SER A C 1
ATOM 666 O O . SER A 1 81 ? 5.941 -12.576 -20.044 1.00 91.88 81 SER A O 1
ATOM 668 N N . ASN A 1 82 ? 8.106 -12.371 -20.607 1.00 93.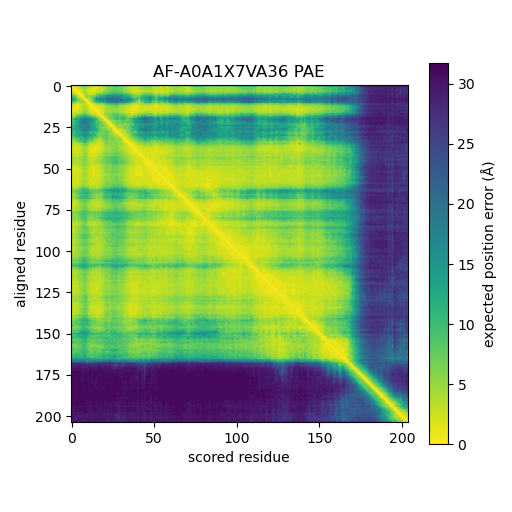56 82 ASN A N 1
ATOM 669 C CA . ASN A 1 82 ? 8.690 -12.740 -19.316 1.00 93.56 82 ASN A CA 1
ATOM 670 C C . ASN A 1 82 ? 9.358 -11.572 -18.567 1.00 93.56 82 ASN A C 1
ATOM 672 O O . ASN A 1 82 ? 9.931 -11.785 -17.504 1.00 93.56 82 ASN A O 1
ATOM 676 N N . CYS A 1 83 ? 9.329 -10.349 -19.103 1.00 95.38 83 CYS A N 1
ATOM 677 C CA . CYS A 1 83 ? 10.013 -9.207 -18.498 1.00 95.38 83 CYS A CA 1
ATOM 678 C C . CYS A 1 83 ? 9.282 -7.904 -18.818 1.00 95.38 83 CYS A C 1
ATOM 680 O O . CYS A 1 83 ? 9.198 -7.484 -19.972 1.00 95.38 83 CYS A O 1
ATOM 682 N N . TRP A 1 84 ? 8.738 -7.252 -17.792 1.00 96.06 84 TRP A N 1
ATOM 683 C CA . TRP A 1 84 ? 7.978 -6.003 -17.954 1.00 96.06 84 TRP A CA 1
ATOM 684 C C . TRP A 1 84 ? 8.765 -4.771 -17.522 1.00 96.06 84 TRP A C 1
ATOM 686 O O . TRP A 1 84 ? 8.356 -3.645 -17.808 1.00 96.06 84 TRP A O 1
ATOM 696 N N . TYR A 1 85 ? 9.886 -4.964 -16.831 1.00 95.88 85 TYR A N 1
ATOM 697 C CA . TYR A 1 85 ? 10.616 -3.891 -16.175 1.00 95.88 85 TYR A CA 1
ATOM 698 C C . TYR A 1 85 ? 12.074 -3.831 -16.628 1.00 95.88 85 TYR A C 1
ATOM 700 O O . TYR A 1 85 ? 12.718 -4.839 -16.892 1.00 95.88 85 TYR A O 1
ATOM 708 N N . SER A 1 86 ? 12.614 -2.619 -16.688 1.00 94.19 86 SER A N 1
ATOM 709 C CA . SER A 1 86 ? 14.044 -2.375 -16.892 1.00 94.19 86 SER A CA 1
ATOM 710 C C . SER A 1 86 ? 14.822 -2.469 -15.575 1.00 94.19 86 SER A C 1
ATOM 712 O O . SER A 1 86 ? 14.244 -2.318 -14.503 1.00 94.19 86 SER A O 1
ATOM 714 N N . CYS A 1 87 ? 16.151 -2.611 -15.624 1.00 92.62 87 CYS A N 1
ATOM 715 C CA . CYS A 1 87 ? 16.993 -2.573 -14.415 1.00 92.62 87 CYS A CA 1
ATOM 716 C C . CYS A 1 87 ? 17.102 -1.172 -13.780 1.00 92.62 87 CYS A C 1
ATOM 718 O O . CYS A 1 87 ? 17.841 -0.989 -12.815 1.00 92.62 87 CYS A O 1
ATOM 720 N N . ARG A 1 88 ? 16.410 -0.159 -14.323 1.00 92.69 88 ARG A N 1
ATOM 721 C CA . ARG A 1 88 ? 16.496 1.222 -13.837 1.00 92.69 88 ARG A CA 1
ATOM 722 C C . ARG A 1 88 ? 15.486 1.469 -12.711 1.00 92.69 88 ARG A C 1
ATOM 724 O O . ARG A 1 88 ? 14.301 1.169 -12.899 1.00 92.69 88 ARG A O 1
ATOM 731 N N . PRO A 1 89 ? 15.910 2.063 -11.581 1.00 93.25 89 PRO A N 1
ATOM 732 C CA . PRO A 1 89 ? 15.005 2.418 -10.498 1.00 93.25 89 PRO A CA 1
ATOM 733 C C . PRO A 1 89 ? 14.020 3.507 -10.929 1.00 93.25 89 PRO A C 1
ATOM 735 O O . PRO A 1 89 ? 14.332 4.387 -11.737 1.00 93.25 89 PRO A O 1
ATOM 738 N N . VAL A 1 90 ? 12.827 3.484 -10.342 1.00 93.81 90 VAL A N 1
ATOM 739 C CA . VAL A 1 90 ? 11.882 4.596 -10.451 1.00 93.81 90 VAL A CA 1
ATOM 740 C C . VAL A 1 90 ? 12.315 5.735 -9.526 1.00 93.81 90 VAL A C 1
ATOM 742 O O . VAL A 1 90 ? 12.527 5.536 -8.333 1.00 93.81 90 VAL A O 1
ATOM 745 N N . GLY A 1 91 ? 12.401 6.952 -10.066 1.00 93.00 91 GLY A N 1
ATOM 746 C CA . GLY A 1 91 ? 12.757 8.140 -9.289 1.00 93.00 91 GLY A CA 1
ATOM 747 C C . GLY A 1 91 ? 11.708 8.519 -8.234 1.00 93.00 91 GLY A C 1
ATOM 748 O O . GLY A 1 91 ? 10.503 8.353 -8.440 1.00 93.00 91 GLY A O 1
ATOM 749 N N . HIS A 1 92 ? 12.167 9.109 -7.126 1.00 90.88 92 HIS A N 1
ATOM 750 C CA . HIS A 1 92 ? 11.329 9.500 -5.983 1.00 90.88 92 HIS A CA 1
ATOM 751 C C . HIS A 1 92 ? 10.119 10.365 -6.376 1.00 90.88 92 HIS A C 1
ATOM 753 O O . HIS A 1 92 ? 9.008 10.119 -5.909 1.00 90.88 92 HIS A O 1
ATOM 759 N N . ASN A 1 93 ? 10.301 11.337 -7.275 1.00 92.56 93 ASN A N 1
ATOM 760 C CA . ASN A 1 93 ? 9.213 12.217 -7.715 1.00 92.56 93 ASN A CA 1
ATOM 761 C C . ASN A 1 93 ? 8.117 11.442 -8.459 1.00 92.56 93 ASN A C 1
ATOM 763 O O . ASN A 1 93 ? 6.932 11.675 -8.226 1.00 92.56 93 ASN A O 1
ATOM 767 N N . LEU A 1 94 ? 8.500 10.464 -9.288 1.00 93.12 94 LEU A N 1
ATOM 768 C CA . LEU A 1 94 ? 7.541 9.642 -10.023 1.00 93.12 94 LEU A CA 1
ATOM 769 C C . LEU A 1 94 ? 6.783 8.690 -9.091 1.00 93.12 94 LEU A C 1
ATOM 771 O O . LEU A 1 94 ? 5.578 8.492 -9.272 1.00 93.12 94 LEU A O 1
ATOM 775 N N . LEU A 1 95 ? 7.466 8.146 -8.076 1.00 92.75 95 LEU A N 1
ATOM 776 C CA . LEU A 1 95 ? 6.845 7.342 -7.020 1.00 92.75 95 LEU A CA 1
ATOM 777 C C . LEU A 1 95 ? 5.855 8.169 -6.197 1.00 92.75 95 LEU A C 1
ATOM 779 O O . LEU A 1 95 ? 4.713 7.749 -6.017 1.00 92.75 95 LEU A O 1
ATOM 783 N N . SER A 1 96 ? 6.251 9.368 -5.764 1.00 91.75 96 SER A N 1
ATOM 784 C CA . SER A 1 96 ? 5.396 10.288 -5.001 1.00 91.75 96 SER A CA 1
ATOM 785 C C . SER A 1 96 ? 4.104 10.642 -5.752 1.00 91.75 96 SER A C 1
ATOM 787 O O 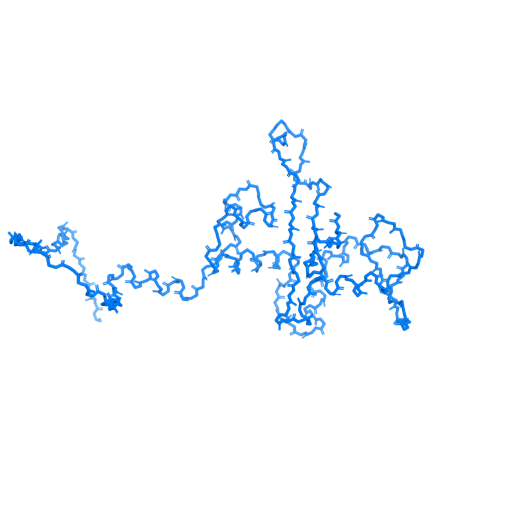. SER A 1 96 ? 3.032 10.732 -5.157 1.00 91.75 96 SER A O 1
ATOM 789 N N . GLN A 1 97 ? 4.178 10.748 -7.082 1.00 94.25 97 GLN A N 1
ATOM 790 C CA . GLN A 1 97 ? 3.041 11.075 -7.948 1.00 94.25 97 GLN A CA 1
ATOM 791 C C . GLN A 1 97 ? 2.285 9.849 -8.493 1.00 94.25 97 GLN A C 1
ATOM 793 O O . GLN A 1 97 ? 1.418 10.003 -9.352 1.00 94.25 97 GLN A O 1
ATOM 798 N N . THR A 1 98 ? 2.596 8.629 -8.042 1.00 93.88 98 THR A N 1
ATOM 799 C CA . THR A 1 98 ? 2.052 7.403 -8.656 1.00 93.88 98 THR A CA 1
ATOM 800 C C . THR A 1 98 ? 0.535 7.314 -8.557 1.00 93.88 98 THR A C 1
ATOM 802 O O . THR A 1 98 ? -0.107 7.134 -9.587 1.00 93.88 98 THR A O 1
ATOM 805 N N . VAL A 1 99 ? -0.052 7.496 -7.370 1.00 94.88 99 VAL A N 1
ATOM 806 C CA . VAL A 1 99 ? -1.518 7.437 -7.216 1.00 94.88 99 VAL A CA 1
ATOM 807 C C . VAL A 1 99 ? -2.208 8.526 -8.024 1.00 94.88 99 VAL A C 1
ATOM 809 O O . VAL A 1 99 ? -3.157 8.229 -8.738 1.00 94.88 99 VAL A O 1
ATOM 812 N N . LYS A 1 100 ? -1.679 9.755 -7.990 1.00 95.06 100 LYS A N 1
ATOM 813 C CA . LYS A 1 100 ? -2.216 10.871 -8.776 1.00 95.06 100 LYS A CA 1
ATOM 814 C C . LYS A 1 100 ? -2.268 10.518 -10.265 1.00 95.06 100 LYS A C 1
ATOM 816 O O . LYS A 1 100 ? -3.319 10.632 -10.881 1.00 95.06 100 LYS A O 1
ATOM 821 N N . ARG A 1 101 ? -1.153 10.025 -10.818 1.00 93.94 101 ARG A N 1
ATOM 822 C CA . ARG A 1 101 ? -1.053 9.610 -12.226 1.00 93.94 101 ARG A CA 1
ATOM 823 C C . ARG A 1 101 ? -2.021 8.477 -12.560 1.00 93.94 101 ARG A C 1
ATOM 825 O O . ARG A 1 101 ? -2.683 8.537 -13.586 1.00 93.94 101 ARG A O 1
ATOM 832 N N . LEU A 1 102 ? -2.103 7.454 -11.707 1.00 94.19 102 LEU A N 1
ATOM 833 C CA . LEU A 1 102 ? -3.006 6.325 -11.927 1.00 94.19 102 LEU A CA 1
ATOM 834 C C . LEU A 1 102 ? -4.466 6.774 -11.938 1.00 94.19 102 LEU A C 1
ATOM 836 O O . LEU A 1 102 ? -5.169 6.428 -12.876 1.00 94.19 102 LEU A O 1
ATOM 840 N N . CYS A 1 103 ? -4.891 7.574 -10.956 1.00 95.06 103 CYS A N 1
ATOM 841 C CA . CYS A 1 103 ? -6.251 8.109 -10.884 1.00 95.06 103 CYS A CA 1
ATOM 842 C C . CYS A 1 103 ? -6.600 8.955 -12.112 1.00 95.06 103 CYS A C 1
ATOM 844 O O . CYS A 1 103 ? -7.645 8.724 -12.711 1.00 95.06 103 CYS A O 1
ATOM 846 N N . SER A 1 104 ? -5.711 9.858 -12.539 1.00 94.50 104 SER A N 1
ATOM 847 C CA . SER A 1 104 ? -5.925 10.653 -13.754 1.00 94.50 104 SER A CA 1
ATOM 848 C C . SER A 1 104 ? -6.052 9.785 -15.009 1.00 94.50 104 SER A C 1
ATOM 850 O O . SER A 1 104 ? -6.912 10.049 -15.840 1.00 94.50 104 SER A O 1
ATOM 852 N N . ASN A 1 105 ? -5.247 8.726 -15.132 1.00 93.62 105 ASN A N 1
ATOM 853 C CA . ASN A 1 105 ? -5.278 7.845 -16.304 1.00 93.62 105 ASN A CA 1
ATOM 854 C C . ASN A 1 105 ? -6.568 7.022 -16.421 1.00 93.62 105 ASN A C 1
ATOM 856 O O . ASN A 1 105 ? -6.946 6.653 -17.526 1.00 93.62 105 ASN A O 1
ATOM 860 N N . ILE A 1 106 ? -7.218 6.705 -15.299 1.00 95.31 106 ILE A N 1
ATOM 861 C CA . ILE A 1 106 ? -8.462 5.917 -15.270 1.00 95.31 106 ILE A CA 1
ATOM 862 C C . ILE A 1 106 ? -9.713 6.785 -15.076 1.00 95.31 106 ILE A C 1
ATOM 864 O O . ILE A 1 106 ? -10.791 6.247 -14.847 1.00 95.31 106 ILE A O 1
ATOM 868 N N . GLY A 1 107 ? -9.576 8.116 -15.133 1.00 94.31 107 GLY A N 1
ATOM 869 C CA . GLY A 1 107 ? -10.697 9.051 -15.002 1.00 94.31 107 GLY A CA 1
ATOM 870 C C . GLY A 1 107 ? -11.273 9.178 -13.587 1.00 94.31 107 GLY A C 1
ATOM 871 O O . GLY A 1 107 ? -12.412 9.602 -13.435 1.00 94.31 107 GLY A O 1
ATOM 872 N N . ILE A 1 108 ? -10.521 8.820 -12.538 1.00 94.00 108 ILE A N 1
ATOM 873 C CA . ILE A 1 108 ? -10.940 9.094 -11.157 1.00 94.00 108 ILE A CA 1
ATOM 874 C C . ILE A 1 108 ? -10.655 10.559 -10.836 1.00 94.00 108 ILE A C 1
ATOM 876 O O . ILE A 1 108 ? -9.498 10.978 -10.737 1.00 94.00 108 ILE A O 1
ATOM 880 N N . GLU A 1 109 ? -11.727 11.310 -10.615 1.00 91.75 109 GLU A N 1
ATOM 881 C CA . GLU A 1 109 ? -11.674 12.713 -10.224 1.00 91.75 109 GLU A CA 1
ATOM 882 C C . GLU A 1 109 ? -11.190 12.908 -8.773 1.00 91.75 109 GLU A C 1
ATOM 884 O O . GLU A 1 109 ? -11.243 12.011 -7.924 1.00 91.75 109 GLU A O 1
ATOM 889 N N . GLY A 1 110 ? -10.699 14.116 -8.482 1.00 90.00 110 GLY A N 1
ATOM 890 C CA . GLY A 1 110 ? -10.297 14.543 -7.141 1.00 90.00 110 GLY A CA 1
ATOM 891 C C . GLY A 1 110 ? -8.794 14.473 -6.838 1.00 90.00 110 GLY A C 1
ATOM 892 O O . GLY A 1 110 ? -7.958 14.056 -7.642 1.00 90.00 110 GLY A O 1
ATOM 893 N N . HIS A 1 111 ? -8.429 14.925 -5.633 1.00 90.31 111 HIS A N 1
ATOM 894 C CA . HIS A 1 111 ? -7.038 15.013 -5.179 1.00 90.31 111 HIS A CA 1
ATOM 895 C C . HIS A 1 111 ? -6.568 13.716 -4.500 1.00 90.31 111 HIS A C 1
ATOM 897 O O . HIS A 1 111 ? -6.394 13.636 -3.281 1.00 90.31 111 HIS A O 1
ATOM 903 N N . ASN A 1 112 ? -6.354 12.677 -5.306 1.00 92.69 112 ASN A N 1
ATOM 904 C CA . ASN A 1 112 ? -5.870 11.387 -4.824 1.00 92.69 112 ASN A CA 1
ATOM 905 C C . ASN A 1 112 ? -4.340 11.316 -4.864 1.00 92.69 112 ASN A C 1
ATOM 907 O O . ASN A 1 112 ? -3.711 11.405 -5.918 1.00 92.69 112 ASN A O 1
ATOM 911 N N . THR A 1 113 ? -3.725 11.138 -3.696 1.00 93.62 113 THR A N 1
ATOM 912 C CA . THR A 1 113 ? -2.271 11.015 -3.536 1.00 93.62 113 THR A CA 1
ATOM 913 C C . THR A 1 113 ? -1.915 9.726 -2.800 1.00 93.62 113 THR A C 1
ATOM 915 O O . THR A 1 113 ? -2.778 9.034 -2.258 1.00 93.62 113 THR A O 1
ATOM 918 N N . ASN A 1 114 ? -0.622 9.402 -2.716 1.00 91.50 114 ASN A N 1
ATOM 919 C CA . ASN A 1 114 ? -0.154 8.268 -1.910 1.00 91.50 114 ASN A CA 1
ATOM 920 C C . ASN A 1 114 ? -0.593 8.391 -0.436 1.00 91.50 114 ASN A C 1
ATOM 922 O O . ASN A 1 114 ? -0.849 7.388 0.228 1.00 91.50 114 ASN A O 1
ATOM 926 N N . HIS A 1 115 ? -0.720 9.622 0.070 1.00 88.94 115 HIS A N 1
ATOM 927 C CA . HIS A 1 115 ? -1.227 9.889 1.411 1.00 88.94 115 HIS A CA 1
ATOM 928 C C . HIS A 1 115 ? -2.715 9.529 1.549 1.00 88.94 115 HIS A C 1
ATOM 930 O O . HIS A 1 115 ? -3.113 8.973 2.574 1.00 88.94 115 HIS A O 1
ATOM 936 N N . SER A 1 116 ? -3.521 9.747 0.503 1.00 91.88 116 SER A N 1
ATOM 937 C CA . SER A 1 116 ? -4.934 9.351 0.478 1.00 91.88 116 SER A CA 1
ATOM 938 C C . SER A 1 116 ? -5.096 7.844 0.705 1.00 91.88 116 SER A C 1
ATOM 940 O O . SER A 1 116 ? -5.914 7.443 1.526 1.00 91.88 116 SER A O 1
ATOM 942 N N . LEU A 1 117 ? -4.245 7.002 0.096 1.00 92.25 117 LEU A N 1
ATOM 943 C CA . LEU A 1 117 ? -4.265 5.549 0.336 1.00 92.25 117 LEU A CA 1
ATOM 944 C C . LEU A 1 117 ? -4.001 5.187 1.802 1.00 92.25 117 LEU A C 1
ATOM 946 O O . LEU A 1 117 ? -4.657 4.302 2.357 1.00 92.25 117 LEU A O 1
ATOM 950 N N . ARG A 1 118 ? -3.051 5.878 2.446 1.00 90.25 118 ARG A N 1
ATOM 951 C CA . ARG A 1 118 ? -2.751 5.683 3.871 1.00 90.25 118 ARG A CA 1
ATOM 952 C C . ARG A 1 118 ? -3.968 6.027 4.732 1.00 90.25 118 ARG A C 1
ATOM 954 O O . ARG A 1 118 ? -4.296 5.257 5.633 1.00 90.25 118 ARG A O 1
ATOM 961 N N . ARG A 1 119 ? -4.670 7.121 4.415 1.00 91.75 119 ARG A N 1
ATOM 962 C CA . ARG A 1 119 ? -5.927 7.515 5.073 1.00 91.75 119 ARG A CA 1
ATOM 963 C C . ARG A 1 119 ? -7.025 6.483 4.898 1.00 91.75 119 ARG A C 1
ATOM 965 O O . ARG A 1 119 ? -7.636 6.080 5.884 1.00 91.75 119 ARG A O 1
ATOM 972 N N . THR A 1 120 ? -7.226 6.003 3.676 1.00 93.12 120 THR A N 1
ATOM 973 C CA . THR A 1 120 ? -8.213 4.962 3.386 1.00 93.12 120 THR A CA 1
ATOM 974 C C . THR A 1 120 ? -7.921 3.680 4.164 1.00 93.12 120 THR A C 1
ATOM 976 O O . THR A 1 120 ? -8.844 3.081 4.703 1.00 93.12 120 THR A O 1
ATOM 979 N N . CYS A 1 121 ? -6.653 3.271 4.268 1.00 93.19 121 CYS A N 1
ATOM 980 C CA . CYS A 1 121 ? -6.257 2.104 5.058 1.00 93.19 121 CYS A CA 1
ATOM 981 C C . CYS A 1 121 ? -6.622 2.269 6.543 1.00 93.19 121 CYS A C 1
ATOM 983 O O . CYS A 1 121 ? -7.314 1.417 7.097 1.00 93.19 121 CYS A O 1
ATOM 985 N N . VAL A 1 122 ? -6.235 3.393 7.162 1.00 94.19 122 VAL A N 1
ATOM 986 C CA . VAL A 1 122 ? -6.580 3.710 8.562 1.00 94.19 122 VAL A CA 1
ATOM 987 C C . VAL A 1 122 ? -8.094 3.713 8.772 1.00 94.19 122 VAL A C 1
ATOM 989 O O . VAL A 1 122 ? -8.589 3.060 9.687 1.00 94.19 122 VAL A O 1
ATOM 992 N N . THR A 1 123 ? -8.826 4.421 7.909 1.00 93.56 123 THR A N 1
ATOM 993 C CA . THR A 1 123 ? -10.285 4.556 7.999 1.00 93.56 123 THR A CA 1
ATOM 994 C C . THR A 1 123 ? -10.975 3.200 7.895 1.00 93.56 123 THR A C 1
ATOM 996 O O . THR A 1 123 ? -11.813 2.887 8.731 1.00 93.56 123 THR A O 1
ATOM 999 N N . ARG A 1 124 ? -10.583 2.351 6.935 1.00 94.44 124 ARG A N 1
ATOM 1000 C CA . ARG A 1 124 ? -11.171 1.012 6.773 1.00 94.44 124 ARG A CA 1
ATOM 1001 C C . ARG A 1 124 ? -10.937 0.121 7.988 1.00 94.44 124 ARG A C 1
ATOM 1003 O O . ARG A 1 124 ? -11.864 -0.556 8.417 1.00 94.44 124 ARG A O 1
ATOM 1010 N N . LEU A 1 125 ? -9.721 0.113 8.537 1.00 94.19 125 LEU A N 1
ATOM 1011 C CA . LEU A 1 125 ? -9.425 -0.676 9.736 1.00 94.19 125 LEU A CA 1
ATOM 1012 C C . LEU A 1 125 ? -10.247 -0.182 10.934 1.00 94.19 125 LEU A C 1
ATOM 1014 O O . LEU A 1 125 ? -10.833 -0.990 11.648 1.00 94.19 125 LEU A O 1
ATOM 1018 N N . PHE A 1 126 ? -10.355 1.136 11.106 1.00 93.88 126 PHE A N 1
ATOM 1019 C CA . PHE A 1 126 ? -11.147 1.740 12.175 1.00 93.88 126 PHE A CA 1
ATOM 1020 C C . PHE A 1 126 ? -12.648 1.441 12.043 1.00 93.88 126 PHE A C 1
ATOM 1022 O O . PHE A 1 126 ? -13.288 1.051 13.015 1.00 93.88 126 PHE A O 1
ATOM 1029 N N . GLN A 1 127 ? -13.208 1.552 10.836 1.00 92.88 127 GLN A N 1
ATOM 1030 C CA . GLN A 1 127 ? -14.612 1.223 10.557 1.00 92.88 127 GLN A CA 1
ATOM 1031 C C . GLN A 1 127 ? -14.928 -0.260 10.796 1.00 92.88 127 GLN A C 1
ATOM 1033 O O . GLN A 1 127 ? -16.055 -0.607 11.130 1.00 92.88 127 GLN A O 1
ATOM 1038 N N . LYS A 1 128 ? -13.927 -1.142 10.676 1.00 94.06 128 LYS A N 1
ATOM 1039 C CA . LYS A 1 128 ? -14.028 -2.563 11.042 1.00 94.06 128 LYS A CA 1
ATOM 1040 C C . LYS A 1 128 ? -13.806 -2.836 12.535 1.00 94.06 128 LYS A C 1
ATOM 1042 O O . LYS A 1 128 ? -13.728 -3.995 12.924 1.00 94.06 128 LYS A O 1
ATOM 1047 N N . GLY A 1 129 ? -13.709 -1.796 13.364 1.00 92.12 129 GLY A N 1
ATOM 1048 C CA . GLY A 1 129 ? -13.575 -1.919 14.816 1.00 92.12 129 GLY A CA 1
ATOM 1049 C C . GLY A 1 129 ? -12.173 -2.298 15.296 1.00 92.12 129 GLY A C 1
ATOM 1050 O O . GLY A 1 129 ? -12.004 -2.633 16.465 1.00 92.12 129 GLY A O 1
ATOM 1051 N N . ILE A 1 130 ? -11.155 -2.248 14.429 1.00 93.81 130 ILE A N 1
ATOM 1052 C CA . ILE A 1 130 ? -9.772 -2.530 14.828 1.00 93.81 130 ILE A CA 1
ATOM 1053 C C . ILE A 1 130 ? -9.265 -1.398 15.728 1.00 93.81 130 ILE A C 1
ATOM 1055 O O . ILE A 1 130 ? -9.385 -0.216 15.394 1.00 93.81 130 ILE A O 1
ATOM 1059 N N . GLY A 1 131 ? -8.676 -1.760 16.869 1.00 92.12 131 GLY A N 1
ATOM 1060 C CA . GLY A 1 131 ? -8.207 -0.794 17.859 1.00 92.12 131 GLY A CA 1
ATOM 1061 C C . GLY A 1 131 ? -7.068 0.087 17.336 1.00 92.12 131 GLY A C 1
ATOM 1062 O O . GLY A 1 131 ? -6.239 -0.346 16.532 1.00 92.12 131 GLY A O 1
ATOM 1063 N N . GLU A 1 132 ? -6.973 1.324 17.836 1.00 91.81 132 GLU A N 1
ATOM 1064 C CA . GLU A 1 132 ? -5.966 2.297 17.381 1.00 91.81 132 GLU A CA 1
ATOM 1065 C C . GLU A 1 132 ? -4.532 1.750 17.482 1.00 91.81 132 GLU A C 1
ATOM 1067 O O . GLU A 1 132 ? -3.742 1.954 16.565 1.00 91.81 132 GLU A O 1
ATOM 1072 N N . GLN A 1 133 ? -4.206 0.985 18.531 1.00 90.06 133 GLN A N 1
ATOM 1073 C CA . GLN A 1 133 ? -2.877 0.382 18.708 1.00 90.06 133 GLN A CA 1
ATOM 1074 C C . GLN A 1 133 ? -2.520 -0.620 17.595 1.00 90.06 133 GLN A C 1
ATOM 1076 O O . GLN A 1 133 ? -1.401 -0.613 17.081 1.00 90.06 133 GLN A O 1
ATOM 1081 N N . GLN A 1 134 ? -3.475 -1.452 17.175 1.00 90.88 134 GLN A N 1
ATOM 1082 C CA . GLN A 1 134 ? -3.287 -2.401 16.071 1.00 90.88 134 GLN A CA 1
ATOM 1083 C C . GLN A 1 134 ? -3.201 -1.666 14.727 1.00 90.88 134 GLN A C 1
ATOM 1085 O O . GLN A 1 134 ? -2.399 -2.010 13.862 1.00 90.88 134 GLN A O 1
ATOM 1090 N N . ILE A 1 135 ? -3.969 -0.589 14.552 1.00 92.44 135 ILE A N 1
ATOM 1091 C CA . ILE A 1 135 ? -3.842 0.269 13.368 1.00 92.44 135 ILE A CA 1
ATOM 1092 C C . ILE A 1 135 ? -2.452 0.913 13.326 1.00 92.44 135 ILE A C 1
ATOM 1094 O O . ILE A 1 135 ? -1.832 0.968 12.259 1.00 92.44 135 ILE A O 1
ATOM 1098 N N . MET A 1 136 ? -1.932 1.383 14.462 1.00 90.19 136 MET A N 1
ATOM 1099 C CA . MET A 1 136 ? -0.588 1.955 14.563 1.00 90.19 136 MET A CA 1
ATOM 1100 C C . MET A 1 136 ? 0.490 0.947 14.167 1.00 90.19 136 MET A C 1
ATOM 1102 O O . MET A 1 136 ? 1.391 1.327 13.417 1.00 90.19 136 MET A O 1
ATOM 1106 N N . SER A 1 137 ? 0.381 -0.321 14.583 1.00 88.75 137 SER A N 1
ATOM 1107 C CA . SER A 1 137 ? 1.368 -1.349 14.224 1.00 88.75 137 SER A CA 1
ATOM 1108 C C . SER A 1 137 ? 1.425 -1.603 12.713 1.00 88.75 137 SER A C 1
ATOM 1110 O O . SER A 1 137 ? 2.509 -1.739 12.153 1.00 88.75 137 SER A O 1
ATOM 1112 N N . VAL A 1 138 ? 0.289 -1.550 12.009 1.00 89.88 138 VAL A N 1
ATOM 1113 C CA . VAL A 1 138 ? 0.232 -1.736 10.545 1.00 89.88 138 VAL A CA 1
ATOM 1114 C C . VAL A 1 138 ? 0.660 -0.476 9.779 1.00 89.88 138 VAL A C 1
ATOM 1116 O O . VAL A 1 138 ? 1.389 -0.517 8.778 1.00 89.88 138 VAL A O 1
ATOM 1119 N N . THR A 1 139 ? 0.213 0.689 10.235 1.00 89.00 139 THR A N 1
ATOM 1120 C CA . THR A 1 139 ? 0.377 1.951 9.497 1.00 89.00 139 THR A CA 1
ATOM 1121 C C . THR A 1 139 ? 1.688 2.665 9.830 1.00 89.00 139 THR A C 1
ATOM 1123 O O . THR A 1 139 ? 2.214 3.407 8.996 1.00 89.00 139 THR A O 1
ATOM 1126 N N . GLY A 1 140 ? 2.284 2.383 10.989 1.00 85.50 140 GLY A N 1
ATOM 1127 C CA . GLY A 1 140 ? 3.525 2.993 11.468 1.00 85.50 140 GLY A CA 1
ATOM 1128 C C . GLY A 1 140 ? 3.338 4.413 12.002 1.00 85.50 140 GLY A C 1
ATOM 1129 O O . GLY A 1 140 ? 4.226 5.248 11.839 1.00 85.50 140 GLY A O 1
ATOM 1130 N N . HIS A 1 141 ? 2.164 4.738 12.550 1.00 86.50 141 HIS A N 1
ATOM 1131 C CA . HIS A 1 141 ? 1.969 5.999 13.273 1.00 86.50 141 HIS A CA 1
ATOM 1132 C C . HIS A 1 141 ? 2.595 5.909 14.669 1.00 86.50 141 HIS A C 1
ATOM 1134 O O . HIS A 1 141 ? 2.565 4.856 15.299 1.00 86.50 141 HIS A O 1
ATOM 1140 N N . ARG A 1 142 ? 3.173 7.021 15.140 1.00 79.88 142 ARG A N 1
ATOM 1141 C CA . ARG A 1 142 ? 3.872 7.099 16.436 1.00 79.88 142 ARG A CA 1
ATOM 1142 C C . ARG A 1 142 ? 2.966 7.468 17.604 1.00 79.88 142 ARG A C 1
ATOM 1144 O O . ARG A 1 142 ? 3.291 7.146 18.739 1.00 79.88 142 ARG A O 1
ATOM 1151 N N . SER A 1 143 ? 1.852 8.134 17.326 1.00 82.31 143 SER A N 1
ATOM 1152 C CA . SER A 1 143 ? 0.856 8.512 18.322 1.00 82.31 143 SER A CA 1
ATOM 1153 C C . SER A 1 143 ? -0.539 8.114 17.861 1.00 82.31 143 SER A C 1
ATOM 1155 O O . SER A 1 143 ? -0.821 8.047 16.660 1.00 82.31 143 SER A O 1
ATOM 1157 N N . THR A 1 144 ? -1.411 7.879 18.834 1.00 84.31 144 THR A N 1
ATOM 1158 C CA . THR A 1 144 ? -2.849 7.689 18.625 1.00 84.31 144 THR A CA 1
ATOM 1159 C C . THR A 1 144 ? -3.475 8.939 18.015 1.00 84.31 144 THR A C 1
ATOM 1161 O O . THR A 1 144 ? -4.244 8.831 17.065 1.00 84.31 144 THR A O 1
ATOM 1164 N N . ASP A 1 145 ? -3.059 10.133 18.443 1.00 85.06 145 ASP A N 1
ATOM 1165 C CA . ASP A 1 145 ? -3.533 11.395 17.859 1.00 85.06 145 ASP A CA 1
ATOM 1166 C C . ASP A 1 145 ? -3.209 11.511 16.367 1.00 85.06 145 ASP A C 1
ATOM 1168 O O . ASP A 1 145 ? -4.052 11.940 15.581 1.00 85.06 145 ASP A O 1
ATOM 1172 N N . ALA A 1 146 ? -2.040 11.024 15.934 1.00 80.62 146 ALA A N 1
ATOM 1173 C CA . ALA A 1 146 ? -1.714 10.971 14.514 1.00 80.62 146 ALA A CA 1
ATOM 1174 C C . ALA A 1 146 ? -2.619 10.001 13.742 1.00 80.62 146 ALA A C 1
ATOM 1176 O O . ALA A 1 146 ? -2.857 10.234 12.566 1.00 80.62 146 ALA A O 1
ATOM 1177 N N . VAL A 1 147 ? -3.146 8.939 14.362 1.00 86.56 147 VAL A N 1
ATOM 1178 C CA . VAL A 1 147 ? -4.145 8.052 13.733 1.00 86.56 147 VAL A CA 1
ATOM 1179 C C . VAL A 1 147 ? -5.512 8.728 13.662 1.00 86.56 147 VAL A C 1
ATOM 1181 O O . VAL A 1 147 ? -6.205 8.600 12.651 1.00 86.56 147 VAL A O 1
ATOM 1184 N N . ARG A 1 148 ? -5.890 9.483 14.699 1.00 86.69 148 ARG A N 1
ATOM 1185 C CA . ARG A 1 148 ? -7.182 10.180 14.782 1.00 86.69 148 ARG A CA 1
ATOM 1186 C C . ARG A 1 148 ? -7.391 11.186 13.649 1.00 86.69 148 ARG A C 1
ATOM 1188 O O . ARG A 1 148 ? -8.506 11.295 13.163 1.00 86.69 148 ARG A O 1
ATOM 1195 N N . VAL A 1 149 ? -6.325 11.826 13.160 1.00 85.62 149 VAL A N 1
ATOM 1196 C CA . VAL A 1 149 ? -6.378 12.722 11.984 1.00 85.62 149 VAL A CA 1
ATOM 1197 C C . VAL A 1 149 ? -6.781 11.982 10.698 1.00 85.62 149 VAL A C 1
ATOM 1199 O O . VAL A 1 149 ? -7.372 12.570 9.796 1.00 85.62 149 VAL A O 1
ATOM 1202 N N . TYR A 1 150 ? -6.468 10.688 10.590 1.00 81.25 150 TYR A N 1
ATOM 1203 C CA . TYR A 1 150 ? -6.726 9.903 9.380 1.00 81.25 150 TYR A CA 1
ATOM 1204 C C . TYR A 1 150 ? -8.019 9.093 9.442 1.00 81.25 150 TYR A C 1
ATOM 1206 O O . TYR A 1 150 ? -8.514 8.702 8.383 1.00 81.25 150 TYR A O 1
ATOM 1214 N N . LYS A 1 151 ? -8.538 8.788 10.637 1.00 83.00 151 LYS A N 1
ATOM 1215 C CA . LYS A 1 151 ? -9.754 7.984 10.791 1.00 83.00 151 LYS A CA 1
ATOM 1216 C C . LYS A 1 151 ? -10.998 8.842 10.560 1.00 83.00 151 LYS A C 1
ATOM 1218 O O . LYS A 1 151 ? -11.042 10.018 10.907 1.00 83.00 151 LYS A O 1
ATOM 1223 N N . SER A 1 152 ? -12.021 8.247 9.972 1.00 86.12 152 SER A N 1
ATOM 1224 C CA . SER A 1 152 ? -13.337 8.864 9.811 1.00 86.12 152 SER A CA 1
ATOM 1225 C C . SER A 1 152 ? -14.390 7.796 10.084 1.00 86.12 152 SER A C 1
ATOM 1227 O O . SER A 1 152 ? -14.180 6.628 9.743 1.00 86.12 152 SER A O 1
ATOM 1229 N N . MET A 1 153 ? -15.471 8.172 10.762 1.00 85.38 153 MET A N 1
ATOM 1230 C CA . MET A 1 153 ? -16.561 7.243 11.056 1.00 85.38 153 MET A CA 1
ATOM 1231 C C . MET A 1 153 ? -17.297 6.888 9.761 1.00 85.38 153 MET A C 1
ATOM 1233 O O . MET A 1 153 ? -17.264 7.648 8.792 1.00 85.38 153 MET A O 1
ATOM 1237 N N . SER A 1 154 ? -17.869 5.687 9.693 1.00 88.00 154 SER A N 1
ATOM 1238 C CA . SER A 1 154 ? -18.859 5.387 8.654 1.00 88.00 154 SER A CA 1
ATOM 1239 C C . SER A 1 154 ? -20.221 5.942 9.059 1.00 88.00 154 SER A C 1
ATOM 1241 O O . SER A 1 154 ? -20.487 6.130 10.245 1.00 88.00 154 SER A O 1
ATOM 1243 N N . HIS A 1 155 ? -21.099 6.128 8.076 1.00 87.12 155 HIS A N 1
ATOM 1244 C CA . HIS A 1 155 ? -22.490 6.498 8.325 1.00 87.12 155 HIS A CA 1
ATOM 1245 C C . HIS A 1 155 ? -23.158 5.540 9.324 1.00 87.12 155 HIS A C 1
ATOM 1247 O O . HIS A 1 155 ? -23.754 5.986 10.293 1.00 87.12 155 HIS A O 1
ATOM 1253 N N . ASP A 1 156 ? -22.965 4.227 9.167 1.00 86.81 156 ASP A N 1
ATOM 1254 C CA . ASP A 1 156 ? -23.526 3.223 10.083 1.00 86.81 156 ASP A CA 1
ATOM 1255 C C . ASP A 1 156 ? -23.035 3.400 11.532 1.00 86.81 156 ASP A C 1
ATOM 1257 O O . ASP A 1 156 ? -23.782 3.178 12.483 1.00 86.81 156 ASP A O 1
ATOM 1261 N N . GLN A 1 157 ? -21.775 3.814 11.718 1.00 88.00 157 GLN A N 1
ATOM 1262 C CA . GLN A 1 157 ? -21.225 4.104 13.045 1.00 88.00 157 GLN A CA 1
ATOM 1263 C C . GLN A 1 157 ? -21.831 5.381 13.633 1.00 88.00 157 GLN A C 1
ATOM 1265 O O . GLN A 1 157 ? -22.146 5.413 14.821 1.00 88.00 157 GLN A O 1
ATOM 1270 N N . GLU A 1 158 ? -22.011 6.417 12.815 1.00 90.31 158 GLU A N 1
ATOM 1271 C CA . GLU A 1 158 ? -22.667 7.665 13.218 1.00 90.31 158 GLU A CA 1
ATOM 1272 C C . GLU A 1 158 ? -24.139 7.431 13.575 1.00 90.31 158 GLU A C 1
ATOM 1274 O O . GLU A 1 158 ? -24.615 7.930 14.595 1.00 90.31 158 GLU A O 1
ATOM 1279 N N . GLU A 1 159 ? -24.843 6.611 12.795 1.00 90.50 159 GLU A N 1
ATOM 1280 C CA . GLU A 1 159 ? -26.224 6.221 13.058 1.00 90.50 159 GLU A CA 1
ATOM 1281 C C . GLU A 1 159 ? -26.332 5.426 14.364 1.00 90.50 159 GLU A C 1
ATOM 1283 O O . GLU A 1 159 ? -27.155 5.756 15.219 1.00 90.50 159 GLU A O 1
ATOM 1288 N N . ALA A 1 160 ? -25.462 4.432 14.570 1.00 89.25 160 ALA A N 1
ATOM 1289 C CA . ALA A 1 160 ? -25.412 3.670 15.815 1.00 89.25 160 ALA A CA 1
ATOM 1290 C C . ALA A 1 160 ? -25.141 4.576 17.030 1.00 89.25 160 ALA A C 1
ATOM 1292 O O . ALA A 1 160 ? -25.813 4.451 18.055 1.00 89.25 160 ALA A O 1
ATOM 1293 N N . MET A 1 161 ? -24.212 5.533 16.914 1.00 88.56 161 MET A N 1
ATOM 1294 C CA . MET A 1 161 ? -23.960 6.526 17.964 1.00 88.56 161 MET A CA 1
ATOM 1295 C C . MET A 1 161 ? -25.180 7.415 18.217 1.00 88.56 161 MET A C 1
ATOM 1297 O O . MET A 1 161 ? -25.534 7.648 19.371 1.00 88.56 161 MET A O 1
ATOM 1301 N N . SER A 1 162 ? -25.852 7.877 17.162 1.00 93.12 162 SER A N 1
ATOM 1302 C CA . SER A 1 162 ? -27.059 8.700 17.265 1.00 93.12 162 SER A CA 1
ATOM 1303 C C . SER A 1 162 ? -28.190 7.961 17.985 1.00 93.12 162 SER A C 1
ATOM 1305 O O . SER A 1 162 ? -28.804 8.517 18.898 1.00 93.12 162 SER A O 1
ATOM 1307 N N . LYS A 1 163 ? -28.409 6.677 17.660 1.00 93.06 163 LYS A N 1
ATOM 1308 C CA . LYS A 1 163 ? -29.381 5.821 18.358 1.00 93.06 163 LYS A CA 1
ATOM 1309 C C . LYS A 1 163 ? -29.076 5.734 19.855 1.00 93.06 163 LYS A C 1
ATOM 1311 O O . LYS A 1 163 ? -29.982 5.921 20.662 1.00 93.06 163 LYS A O 1
ATOM 1316 N N . ILE A 1 164 ? -27.810 5.535 20.231 1.00 92.88 164 ILE A N 1
ATOM 1317 C CA . ILE A 1 164 ? -27.380 5.480 21.639 1.00 92.88 164 ILE A CA 1
ATOM 1318 C C . ILE A 1 164 ? -27.610 6.824 22.346 1.00 92.88 164 ILE A C 1
ATOM 1320 O O . ILE A 1 164 ? -28.186 6.848 23.430 1.00 92.88 164 ILE A O 1
ATOM 1324 N N . ILE A 1 165 ? -27.214 7.946 21.730 1.00 92.88 165 ILE A N 1
ATOM 1325 C CA . ILE A 1 165 ? -27.385 9.298 22.298 1.00 92.88 165 ILE A CA 1
ATOM 1326 C C . ILE A 1 165 ? -28.865 9.612 22.537 1.00 92.88 165 ILE A C 1
ATOM 1328 O O . ILE A 1 165 ? -29.225 10.196 23.556 1.00 92.88 165 ILE A O 1
ATOM 1332 N N . GLN A 1 166 ? -29.729 9.205 21.609 1.00 93.31 166 GLN A N 1
ATOM 1333 C CA . GLN A 1 166 ? -31.174 9.412 21.699 1.00 93.31 166 GLN A CA 1
ATOM 1334 C C . GLN A 1 166 ? -31.884 8.344 22.542 1.00 93.31 166 GLN A C 1
ATOM 1336 O O . GLN A 1 166 ? -33.114 8.326 22.578 1.00 93.31 166 GLN A O 1
ATOM 1341 N N . ASN A 1 167 ? -31.134 7.446 23.193 1.00 87.25 167 ASN A N 1
ATOM 1342 C CA . ASN A 1 167 ? -31.652 6.310 23.954 1.00 87.25 167 ASN A CA 1
ATOM 1343 C C . ASN A 1 167 ? -32.654 5.446 23.155 1.00 87.25 167 ASN A C 1
ATOM 1345 O O . ASN A 1 167 ? -33.576 4.850 23.708 1.00 87.25 167 ASN A O 1
ATOM 1349 N N . ARG A 1 168 ? -32.473 5.382 21.831 1.00 79.69 168 ARG A N 1
A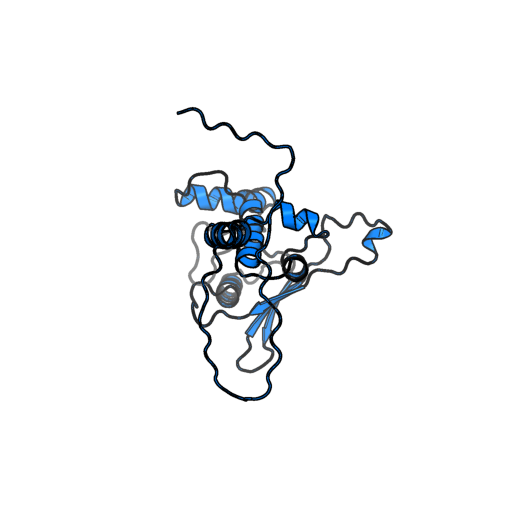TOM 1350 C CA . ARG A 1 168 ? -33.212 4.512 20.910 1.00 79.69 168 ARG A CA 1
ATOM 1351 C C . ARG A 1 168 ? -32.528 3.152 20.848 1.00 79.69 168 ARG A C 1
ATOM 1353 O O . ARG A 1 168 ? -32.037 2.740 19.797 1.00 79.69 168 ARG A O 1
ATOM 1360 N N . VAL A 1 169 ? -32.427 2.485 21.993 1.00 74.31 169 VAL A N 1
ATOM 1361 C CA . VAL A 1 169 ? -31.909 1.118 22.033 1.00 74.31 169 VAL A CA 1
ATOM 1362 C C . VAL A 1 169 ? -32.972 0.218 21.411 1.00 74.31 169 VAL A C 1
ATOM 1364 O O . VAL A 1 169 ? -34.062 0.068 21.955 1.00 74.31 169 VAL A O 1
ATOM 1367 N N . GLU A 1 170 ? -32.676 -0.357 20.248 1.00 63.09 170 GLU A N 1
ATOM 1368 C CA . GLU A 1 170 ? -33.447 -1.487 19.743 1.00 63.09 170 GLU A CA 1
ATOM 1369 C C . GLU A 1 170 ? -33.199 -2.652 20.708 1.00 63.09 170 GLU A C 1
ATOM 1371 O O . GLU A 1 170 ? -32.086 -3.180 20.784 1.00 63.09 170 GLU A O 1
ATOM 1376 N N . GLU A 1 171 ? -34.220 -3.011 21.492 1.00 52.19 171 GLU A N 1
ATOM 1377 C CA . GLU A 1 171 ? -34.242 -4.233 22.294 1.00 52.19 171 GLU A CA 1
ATOM 1378 C C . GLU A 1 171 ? -34.120 -5.431 21.345 1.00 52.19 171 GLU A C 1
ATOM 1380 O O . GLU A 1 171 ? -35.100 -6.015 20.883 1.00 52.19 171 GLU A O 1
ATOM 1385 N N . SER A 1 172 ? -32.886 -5.797 21.013 1.00 45.62 172 SER A N 1
ATOM 1386 C CA . SER A 1 172 ? -32.593 -7.058 20.354 1.00 45.62 172 SER A CA 1
ATOM 1387 C C . SER A 1 172 ? -32.814 -8.152 21.390 1.00 45.62 172 SER A C 1
ATOM 1389 O O . SER A 1 172 ? -31.976 -8.432 22.244 1.00 45.62 172 SER A O 1
ATOM 1391 N N . GLN A 1 173 ? -34.007 -8.736 21.333 1.00 42.28 173 GLN A N 1
ATOM 1392 C CA . GLN A 1 173 ? -34.391 -9.928 22.069 1.00 42.28 173 GLN A CA 1
ATOM 1393 C C . GLN A 1 173 ? -33.405 -11.061 21.757 1.00 42.28 173 GLN A C 1
ATOM 1395 O O . GLN A 1 173 ? -33.555 -11.780 20.773 1.00 42.28 173 GLN A O 1
ATOM 1400 N N . GLN A 1 174 ? -32.416 -11.265 22.622 1.00 39.31 174 GLN A N 1
ATOM 1401 C CA . GLN A 1 174 ? -31.842 -12.587 22.835 1.00 39.31 174 GLN A CA 1
ATOM 1402 C C . GLN A 1 174 ? -32.538 -13.186 24.053 1.00 39.31 174 GLN A C 1
ATOM 1404 O O . GLN A 1 174 ? -32.113 -13.029 25.195 1.00 39.31 174 GLN A O 1
ATOM 1409 N N . LYS A 1 175 ? -33.669 -13.851 23.790 1.00 35.53 175 LYS A N 1
ATOM 1410 C CA . LYS A 1 175 ? -34.212 -14.854 24.702 1.00 35.53 175 LYS A CA 1
ATOM 1411 C C . LYS A 1 175 ? -33.255 -16.045 24.707 1.00 35.53 175 LYS A C 1
ATOM 1413 O O . LYS A 1 175 ? -33.240 -16.812 23.750 1.00 35.53 175 LYS A O 1
ATOM 1418 N N . THR A 1 176 ? -32.547 -16.224 25.814 1.00 30.69 176 THR A N 1
ATOM 1419 C CA . THR A 1 176 ? -32.168 -17.556 26.287 1.00 30.69 176 THR A CA 1
ATOM 1420 C C . THR A 1 176 ? -32.685 -17.685 27.718 1.00 30.69 176 THR A C 1
ATOM 1422 O O . THR A 1 176 ? -32.065 -17.242 28.679 1.00 30.69 176 THR A O 1
ATOM 1425 N N . GLU A 1 177 ? -33.901 -18.218 27.812 1.00 39.34 177 GLU A N 1
ATOM 1426 C CA . GLU A 1 177 ? -34.462 -18.931 28.967 1.00 39.34 177 GLU A CA 1
ATOM 1427 C C . GLU A 1 177 ? -33.447 -20.000 29.444 1.00 39.34 177 GLU A C 1
ATOM 1429 O O . GLU A 1 177 ? -32.795 -20.608 28.605 1.00 39.34 177 GLU A O 1
ATOM 1434 N N . GLN A 1 178 ? -33.201 -20.327 30.716 1.00 33.62 178 GLN A N 1
ATOM 1435 C CA . GLN A 1 178 ? -33.890 -20.152 31.996 1.00 33.62 178 GLN A CA 1
ATOM 1436 C C . GLN A 1 178 ? -32.868 -20.426 33.124 1.00 33.62 178 GLN A C 1
ATOM 1438 O O . GLN A 1 178 ? -32.037 -21.320 32.991 1.00 33.62 178 GLN A O 1
ATOM 1443 N N . ASN A 1 179 ? -32.994 -19.742 34.263 1.00 31.31 179 ASN A N 1
ATOM 1444 C CA . ASN A 1 179 ? -33.143 -20.413 35.559 1.00 31.31 179 ASN A CA 1
ATOM 1445 C C . ASN A 1 179 ? -33.783 -19.442 36.564 1.00 31.31 179 ASN A C 1
ATOM 1447 O O . ASN A 1 179 ? -33.261 -18.363 36.834 1.00 31.31 179 ASN A O 1
ATOM 1451 N N . LYS A 1 180 ? -34.966 -19.846 37.042 1.00 34.06 180 LYS A N 1
ATOM 1452 C CA . LYS A 1 180 ? -35.727 -19.283 38.171 1.00 34.06 180 LYS A CA 1
ATOM 1453 C C . LYS A 1 180 ? -34.866 -19.467 39.439 1.00 34.06 180 LYS A C 1
ATOM 1455 O O . LYS A 1 180 ? -34.111 -20.428 39.496 1.00 34.06 180 LYS A O 1
ATOM 1460 N N . GLU A 1 181 ? -34.783 -18.567 40.412 1.00 30.91 181 GLU A N 1
ATOM 1461 C CA . GLU A 1 181 ? -35.730 -18.099 41.444 1.00 30.91 181 GLU A CA 1
ATOM 1462 C C . GLU A 1 181 ? -34.908 -17.026 42.216 1.00 30.91 181 GLU A C 1
ATOM 1464 O O . GLU A 1 181 ? -33.704 -17.198 42.383 1.00 30.91 181 GLU A O 1
ATOM 1469 N N . ASN A 1 182 ? -35.378 -15.845 42.616 1.00 31.23 182 ASN A N 1
ATOM 1470 C CA . ASN A 1 182 ? -36.340 -15.599 43.684 1.00 31.23 182 ASN A CA 1
ATOM 1471 C C . ASN A 1 182 ? -36.687 -14.101 43.755 1.00 31.23 182 ASN A C 1
ATOM 1473 O O . ASN A 1 182 ? -35.943 -13.233 43.297 1.00 31.23 182 ASN A O 1
ATOM 1477 N N . GLU A 1 183 ? -37.840 -13.844 44.359 1.00 31.16 183 GLU A N 1
ATOM 1478 C CA . GLU A 1 183 ? -38.529 -12.569 44.514 1.00 31.16 183 GLU A CA 1
ATOM 1479 C C . GLU A 1 183 ? -37.755 -11.492 45.297 1.00 31.16 183 GLU A C 1
ATOM 1481 O O . GLU A 1 183 ? -37.043 -11.763 46.261 1.00 31.16 183 GLU A O 1
ATOM 1486 N N . GLY A 1 184 ? -37.986 -10.235 44.908 1.00 30.39 184 GLY A N 1
ATOM 1487 C CA . GLY A 1 184 ? -37.566 -9.034 45.625 1.00 30.39 184 GLY A CA 1
ATOM 1488 C C . GLY A 1 184 ? -38.008 -7.784 44.867 1.00 30.39 184 GLY A C 1
ATOM 1489 O O . GLY A 1 184 ? -37.280 -7.267 44.024 1.00 30.39 184 GLY A O 1
ATOM 1490 N N . GLN A 1 185 ? -39.236 -7.326 45.117 1.00 37.53 185 GLN A N 1
ATOM 1491 C CA . GLN A 1 185 ? -39.779 -6.091 44.548 1.00 37.53 185 GLN A CA 1
ATOM 1492 C C . GLN A 1 185 ? -38.933 -4.883 44.987 1.00 37.53 185 GLN A C 1
ATOM 1494 O O . GLN A 1 185 ? -38.903 -4.545 46.167 1.00 37.53 185 GLN A O 1
ATOM 1499 N N . MET A 1 186 ? -38.312 -4.177 44.039 1.00 32.12 186 MET A N 1
ATOM 1500 C CA . MET A 1 186 ? -37.933 -2.773 44.217 1.00 32.12 186 MET A CA 1
ATOM 1501 C C . MET A 1 186 ? -38.400 -1.963 43.008 1.00 32.12 186 MET A C 1
ATOM 1503 O O . MET A 1 186 ? -38.193 -2.335 41.854 1.00 32.12 186 MET A O 1
ATOM 1507 N N . ALA A 1 187 ? -39.106 -0.877 43.310 1.00 35.31 187 ALA A N 1
ATOM 1508 C CA . ALA A 1 187 ? -39.790 -0.008 42.369 1.00 35.31 187 ALA A CA 1
ATOM 1509 C C . ALA A 1 187 ? -38.852 0.554 41.284 1.00 35.31 187 ALA A C 1
ATOM 1511 O O . ALA A 1 187 ? -37.775 1.072 41.576 1.00 35.31 187 ALA A O 1
ATOM 1512 N N . LYS A 1 188 ? -39.305 0.509 40.023 1.00 40.53 188 LYS A N 1
ATOM 1513 C CA . LYS A 1 188 ? -38.701 1.257 38.913 1.00 40.53 188 LYS A CA 1
ATOM 1514 C C . LYS A 1 188 ? -38.913 2.751 39.158 1.00 40.53 188 LYS A C 1
ATOM 1516 O O . LYS A 1 188 ? -40.025 3.250 39.002 1.00 40.53 188 LYS A O 1
ATOM 1521 N N . VAL A 1 189 ? -37.852 3.461 39.523 1.00 38.41 189 VAL A N 1
ATOM 1522 C CA . VAL A 1 189 ? -37.841 4.927 39.519 1.00 38.41 189 VAL A CA 1
ATOM 1523 C C . VAL A 1 189 ? -37.706 5.385 38.059 1.00 38.41 189 VAL A C 1
ATOM 1525 O O . VAL A 1 189 ? -36.777 4.937 37.384 1.00 38.41 189 VAL A O 1
ATOM 1528 N N . PRO A 1 190 ? -38.599 6.236 37.523 1.00 45.81 190 PRO A N 1
ATOM 1529 C CA . PRO A 1 190 ? -38.398 6.820 36.203 1.00 45.81 190 PRO A CA 1
ATOM 1530 C C . PRO A 1 190 ? -37.178 7.745 36.243 1.00 45.81 190 PRO A C 1
ATOM 1532 O O . PRO A 1 190 ? -37.042 8.541 37.172 1.00 45.81 190 PRO A O 1
ATOM 1535 N N . ASN A 1 191 ? -36.310 7.672 35.229 1.00 42.00 191 ASN A N 1
ATOM 1536 C CA . ASN A 1 191 ? -35.246 8.655 35.019 1.00 42.00 191 ASN A CA 1
ATOM 1537 C C . ASN A 1 191 ? -35.867 10.051 34.854 1.00 42.00 191 ASN A C 1
ATOM 1539 O O . ASN A 1 191 ? -36.316 10.428 33.772 1.00 42.00 191 ASN A O 1
ATOM 1543 N N . MET A 1 192 ? -35.911 10.810 35.947 1.00 35.66 192 MET A N 1
ATOM 1544 C CA . MET A 1 192 ? -36.364 12.192 35.971 1.00 35.66 192 MET A CA 1
ATOM 1545 C C . MET A 1 192 ? -35.196 13.087 35.549 1.00 35.66 192 MET A C 1
ATOM 1547 O O . MET A 1 192 ? -34.316 13.406 36.346 1.00 35.66 192 MET A O 1
ATOM 1551 N N . PHE A 1 193 ? -35.165 13.474 34.274 1.00 49.53 193 PHE A N 1
ATOM 1552 C CA . PHE A 1 193 ? -34.228 14.481 33.780 1.00 49.53 193 PHE A CA 1
ATOM 1553 C C . PHE A 1 193 ? -34.720 15.865 34.213 1.00 49.53 193 PHE A C 1
ATOM 1555 O O . PHE A 1 193 ? -35.675 16.404 33.656 1.00 49.53 193 PHE A O 1
ATOM 1562 N N . ASN A 1 194 ? -34.096 16.424 35.250 1.00 47.38 194 ASN A N 1
ATOM 1563 C CA . ASN A 1 194 ? -34.432 17.745 35.764 1.00 47.38 194 ASN A CA 1
ATOM 1564 C C . ASN A 1 194 ? -33.744 18.829 34.918 1.00 47.38 194 ASN A C 1
ATOM 1566 O O . ASN A 1 194 ? -32.554 19.089 35.078 1.00 47.38 194 ASN A O 1
ATOM 1570 N N . PHE A 1 195 ? -34.497 19.468 34.024 1.00 51.62 195 PHE A N 1
ATOM 1571 C CA . PHE A 1 195 ? -34.079 20.695 33.340 1.00 51.62 195 PHE A CA 1
ATOM 1572 C C . PHE A 1 195 ? -34.489 21.926 34.156 1.00 51.62 195 PHE A C 1
ATOM 1574 O O . PHE A 1 195 ? -35.203 22.807 33.680 1.00 51.62 195 PHE A O 1
ATOM 1581 N N . SER A 1 196 ? -34.064 22.004 35.413 1.00 55.31 196 SER A N 1
ATOM 1582 C CA . SER A 1 196 ? -34.216 23.231 36.189 1.00 55.31 196 SER A CA 1
ATOM 1583 C C . SER A 1 196 ? -33.320 24.315 35.566 1.00 55.31 196 SER A C 1
ATOM 1585 O O . SER A 1 196 ? -32.100 24.194 35.633 1.00 55.31 196 SER A O 1
ATOM 1587 N N . ASN A 1 197 ? -33.946 25.345 34.972 1.00 49.47 197 ASN A N 1
ATOM 1588 C CA . ASN A 1 197 ? -33.385 26.546 34.313 1.00 49.47 197 ASN A CA 1
ATOM 1589 C C . ASN A 1 197 ? -33.118 26.555 32.788 1.00 49.47 197 ASN A C 1
ATOM 1591 O O . ASN A 1 197 ? -32.369 27.411 32.315 1.00 49.47 197 ASN A O 1
ATOM 1595 N N . CYS A 1 198 ? -33.785 25.733 31.971 1.00 44.22 198 CYS A N 1
ATOM 1596 C CA . CYS A 1 198 ? -33.759 25.932 30.509 1.00 44.22 198 CYS A CA 1
ATOM 1597 C C . CYS A 1 198 ? -35.153 26.196 29.928 1.00 44.22 198 CYS A C 1
ATOM 1599 O O . CYS A 1 198 ? -35.989 25.301 29.872 1.00 44.22 198 CYS A O 1
ATOM 1601 N N . ASN A 1 199 ? -35.381 27.420 29.441 1.00 55.75 199 ASN A N 1
ATOM 1602 C CA . ASN A 1 199 ? -36.535 27.742 28.602 1.00 55.75 199 ASN A CA 1
ATOM 1603 C C . ASN A 1 199 ? -36.190 27.413 27.145 1.00 55.75 199 ASN A C 1
ATOM 1605 O O . ASN A 1 199 ? -35.397 28.117 26.519 1.00 55.75 199 ASN A O 1
ATOM 1609 N N . VAL A 1 200 ? -36.777 26.345 26.606 1.00 57.44 200 VAL A N 1
ATOM 1610 C CA . VAL A 1 200 ? -36.676 26.005 25.182 1.00 57.44 200 VAL A CA 1
ATOM 1611 C C . VAL A 1 200 ? -37.914 26.555 24.483 1.00 57.44 200 VAL A C 1
ATOM 1613 O O . VAL A 1 200 ? -39.025 26.095 24.727 1.00 57.44 200 VAL A O 1
ATOM 1616 N N . VAL A 1 201 ? -37.728 27.560 23.628 1.00 59.94 201 VAL A N 1
ATOM 1617 C CA . VAL A 1 201 ? -38.804 28.143 22.818 1.00 59.94 201 VAL A CA 1
ATOM 1618 C C . VAL A 1 201 ? -38.629 27.674 21.381 1.00 59.94 201 VAL A C 1
ATOM 1620 O O . VAL A 1 201 ? -37.646 28.026 20.732 1.00 59.94 201 VAL A O 1
ATOM 1623 N N . PHE A 1 202 ? -39.595 26.915 20.871 1.00 48.00 202 PHE A N 1
ATOM 1624 C CA . PHE A 1 202 ? -39.712 26.647 19.442 1.00 48.00 202 PHE A CA 1
ATOM 1625 C C . PHE A 1 202 ? -40.600 27.727 18.831 1.00 48.00 202 PHE A C 1
ATOM 1627 O O . PHE A 1 202 ? -41.754 27.888 19.226 1.00 48.00 202 PHE A O 1
ATOM 1634 N N . ARG A 1 203 ? -40.042 28.514 17.910 1.00 49.84 203 ARG A N 1
ATOM 1635 C CA . ARG A 1 203 ? -40.828 29.423 17.074 1.00 49.84 203 ARG A CA 1
ATOM 1636 C C . ARG A 1 203 ? -41.244 28.650 15.826 1.00 49.84 203 ARG A C 1
ATOM 1638 O O . ARG A 1 203 ? -40.368 28.102 15.158 1.00 49.84 203 ARG A O 1
ATOM 1645 N N . ASN A 1 204 ? -42.553 28.582 15.589 1.00 54.25 204 ASN A N 1
ATOM 1646 C CA . ASN A 1 204 ? -43.126 28.141 14.315 1.00 54.25 204 ASN A CA 1
ATOM 1647 C C . ASN A 1 204 ? -42.759 29.112 13.193 1.00 54.25 204 ASN A C 1
ATOM 1649 O O . ASN A 1 204 ? -42.657 30.327 13.491 1.00 54.25 204 ASN A O 1
#

Organism: Amphimedon queenslandica (NCBI:txid400682)

Secondary structure (DSSP, 8-state):
-EEEEESSSS-EEEEEE----TT----GGGGG-PPPEEEEE--SS-GGG-HHHHHHHHHHTS-TT--TT---EEEPSS--SS--EEEEEPPHHHHHTHHHHHHHHTT--S---HHHHHHHHHHHHHHTT--HHHHHHHHT-SSHHHHHTT----HHHHHHHHHHHTT----------------------------TT-------

InterPro domains:
  IPR011010 DNA breaking-rejoining enzyme, catalytic core [SSF56349] (49-161)
  IPR013762 Integrase-like, catalytic domain superfamily [G3DSA:1.10.443.10] (3-153)
  IPR021893 ZMYM2-like/QRICH1, C-terminal domain [PF12012] (11-103)
  IPR052787 Mitochondrial antiviral-signaling domain-containing protein [PTHR21446] (21-199)

Mean predicted aligned error: 12.63 Å